Protein AF-0000000066421111 (afdb_homodimer)

Radius of gyration: 23.31 Å; Cα contacts (8 Å, |Δi|>4): 566; chains: 2; bounding box: 26×74×45 Å

Structure (mmCIF, N/CA/C/O backbone):
data_AF-0000000066421111-model_v1
#
loop_
_entity.id
_entity.type
_entity.pdbx_description
1 polymer 'Deubiquitinase DESI2'
#
loop_
_atom_site.group_PDB
_atom_site.id
_atom_site.type_symbol
_atom_site.label_atom_id
_atom_site.label_alt_id
_atom_site.label_comp_id
_atom_site.label_asym_id
_atom_site.label_entity_id
_atom_site.label_seq_id
_atom_site.pdbx_PDB_ins_code
_atom_site.Cartn_x
_atom_site.Cartn_y
_atom_site.Cartn_z
_atom_site.occupancy
_atom_site.B_iso_or_equiv
_atom_site.auth_seq_id
_atom_site.auth_comp_id
_atom_site.auth_asym_id
_atom_site.auth_atom_id
_atom_site.pdbx_PDB_model_num
ATOM 1 N N . MET A 1 1 ? 1.21 19.359 16.875 1 97.06 1 MET A N 1
ATOM 2 C CA . MET A 1 1 ? 0.989 18.469 15.742 1 97.06 1 MET A CA 1
ATOM 3 C C . MET A 1 1 ? -0.082 17.438 16.062 1 97.06 1 MET A C 1
ATOM 5 O O . MET A 1 1 ? -0.081 16.844 17.156 1 97.06 1 MET A O 1
ATOM 9 N N . ASN A 1 2 ? -1.049 17.266 15.18 1 96.69 2 ASN A N 1
ATOM 10 C CA . ASN A 1 2 ? -1.999 16.156 15.266 1 96.69 2 ASN A CA 1
ATOM 11 C C . ASN A 1 2 ? -1.657 15.047 14.281 1 96.69 2 ASN A C 1
ATOM 13 O O . ASN A 1 2 ? -1.458 15.305 13.094 1 96.69 2 ASN A O 1
ATOM 17 N N . GLU A 1 3 ? -1.557 13.797 14.836 1 94.75 3 GLU A N 1
ATOM 18 C CA . GLU A 1 3 ? -1.223 12.625 14.031 1 94.75 3 GLU A CA 1
ATOM 19 C C . GLU A 1 3 ? -2.457 11.773 13.758 1 94.75 3 GLU A C 1
ATOM 21 O O . GLU A 1 3 ? -3.271 11.547 14.656 1 94.75 3 GLU A O 1
ATOM 26 N N . TYR A 1 4 ? -2.531 11.391 12.5 1 90.25 4 TYR A N 1
ATOM 27 C CA . TYR A 1 4 ? -3.568 10.469 12.055 1 90.25 4 TYR A CA 1
ATOM 28 C C . TYR A 1 4 ? -2.957 9.25 11.367 1 90.25 4 TYR A C 1
ATOM 30 O O . TYR A 1 4 ? -1.799 9.289 10.945 1 90.25 4 TYR A O 1
ATOM 38 N N . THR A 1 5 ? -3.693 8.164 11.367 1 87.56 5 THR A N 1
ATOM 39 C CA . THR A 1 5 ? -3.385 7.023 10.508 1 87.56 5 THR A CA 1
ATOM 40 C C . THR A 1 5 ? -4.48 6.82 9.469 1 87.56 5 THR A C 1
ATOM 42 O O . THR A 1 5 ? -5.645 7.148 9.711 1 87.56 5 THR A O 1
ATOM 45 N N . SER A 1 6 ? -4.055 6.375 8.312 1 82.12 6 SER A N 1
ATOM 46 C CA . SER A 1 6 ? -5.008 6.027 7.266 1 82.12 6 SER A CA 1
ATOM 47 C C . SER A 1 6 ? -4.582 4.766 6.523 1 82.12 6 SER A C 1
ATOM 49 O O . SER A 1 6 ? -3.385 4.516 6.352 1 82.12 6 SER A O 1
ATOM 51 N N . SER A 1 7 ? -5.652 3.961 6.16 1 75.75 7 SER A N 1
ATOM 52 C CA . SER A 1 7 ? -5.402 2.807 5.301 1 75.75 7 SER A CA 1
ATOM 53 C C . SER A 1 7 ? -5.523 3.178 3.828 1 75.75 7 SER A C 1
ATOM 55 O O . SER A 1 7 ? -6.5 3.812 3.42 1 75.75 7 SER A O 1
ATOM 57 N N . ILE A 1 8 ? -4.461 2.879 3.115 1 73.38 8 ILE A N 1
ATOM 58 C CA . ILE A 1 8 ? -4.512 3.074 1.671 1 73.38 8 ILE A CA 1
ATOM 59 C C . ILE A 1 8 ? -4.539 1.721 0.966 1 73.38 8 ILE A C 1
ATOM 61 O O . ILE A 1 8 ? -3.854 0.784 1.382 1 73.38 8 ILE A O 1
ATOM 65 N N . GLY A 1 9 ? -5.527 1.524 0.062 1 70.31 9 GLY A N 1
ATOM 66 C CA . GLY A 1 9 ? -5.582 0.313 -0.742 1 70.31 9 GLY A CA 1
ATOM 67 C C . GLY A 1 9 ? -4.668 0.361 -1.952 1 70.31 9 GLY A C 1
ATOM 68 O O . GLY A 1 9 ? -4.672 1.34 -2.701 1 70.31 9 GLY A O 1
ATOM 69 N N . ILE A 1 10 ? -3.746 -0.664 -2.031 1 73.06 10 ILE A N 1
ATOM 70 C CA . ILE A 1 10 ? -2.881 -0.821 -3.195 1 73.06 10 ILE A CA 1
ATOM 71 C C . ILE A 1 10 ? -3.236 -2.111 -3.932 1 73.06 10 ILE A C 1
ATOM 73 O O . ILE A 1 10 ? -3.395 -3.164 -3.311 1 73.06 10 ILE A O 1
ATOM 77 N N . GLY A 1 11 ? -3.514 -1.88 -5.23 1 78.56 11 GLY A N 1
ATOM 78 C CA . GLY A 1 11 ? -3.723 -3.068 -6.043 1 78.56 11 GLY A CA 1
ATOM 79 C C . GLY A 1 11 ? -2.434 -3.785 -6.398 1 78.56 11 GLY A C 1
ATOM 80 O O . GLY A 1 11 ? -1.44 -3.148 -6.75 1 78.56 11 GLY A O 1
ATOM 81 N N . VAL A 1 12 ? -2.494 -5.156 -6.191 1 81.69 12 VAL A N 1
ATOM 82 C CA . VAL A 1 12 ? -1.333 -5.953 -6.566 1 81.69 12 VAL A CA 1
ATOM 83 C C . VAL A 1 12 ? -1.771 -7.125 -7.441 1 81.69 12 VAL A C 1
ATOM 85 O O . VAL A 1 12 ? -2.898 -7.609 -7.316 1 81.69 12 VAL A O 1
ATOM 88 N N . PHE A 1 13 ? -0.826 -7.531 -8.328 1 88 13 PHE A N 1
ATOM 89 C CA . PHE A 1 13 ? -1.072 -8.719 -9.141 1 88 13 PHE A CA 1
ATOM 90 C C . PHE A 1 13 ? -0.671 -9.984 -8.391 1 88 13 PHE A C 1
ATOM 92 O O . PHE A 1 13 ? 0.281 -9.969 -7.609 1 88 13 PHE A O 1
ATOM 99 N N . HIS A 1 14 ? -1.438 -11.023 -8.656 1 89.81 14 HIS A N 1
ATOM 100 C CA . HIS A 1 14 ? -1.171 -12.398 -8.242 1 89.81 14 HIS A CA 1
ATOM 101 C C . HIS A 1 14 ? -1.28 -13.359 -9.422 1 89.81 14 HIS A C 1
ATOM 103 O O . HIS A 1 14 ? -2.123 -13.172 -10.297 1 89.81 14 HIS A O 1
ATOM 109 N N . SER A 1 15 ? -0.396 -14.375 -9.406 1 95.44 15 SER A N 1
ATOM 110 C CA . SER A 1 15 ? -0.533 -15.367 -10.469 1 95.44 15 SER A CA 1
ATOM 111 C C . SER A 1 15 ? -0.432 -16.781 -9.914 1 95.44 15 SER A C 1
ATOM 113 O O . SER A 1 15 ? 0.154 -17 -8.852 1 95.44 15 SER A O 1
ATOM 115 N N . GLY A 1 16 ? -1.062 -17.734 -10.57 1 96.69 16 GLY A N 1
ATOM 116 C CA . GLY A 1 16 ? -0.91 -19.172 -10.445 1 96.69 16 GLY A CA 1
ATOM 117 C C . GLY A 1 16 ? -0.67 -19.859 -11.766 1 96.69 16 GLY A C 1
ATOM 118 O O . GLY A 1 16 ? -0.992 -19.328 -12.828 1 96.69 16 GLY A O 1
ATOM 119 N N . ILE A 1 17 ? -0.046 -21.125 -11.695 1 98.62 17 ILE A N 1
ATOM 120 C CA . ILE A 1 17 ? 0.23 -21.891 -12.906 1 98.62 17 ILE A CA 1
ATOM 121 C C . ILE A 1 17 ? -0.78 -23.031 -13.031 1 98.62 17 ILE A C 1
ATOM 123 O O . ILE A 1 17 ? -0.916 -23.844 -12.125 1 98.62 17 ILE A O 1
ATOM 127 N N . GLU A 1 18 ? -1.475 -23.078 -14.141 1 98.69 18 GLU A N 1
ATOM 128 C CA . GLU A 1 18 ? -2.436 -24.125 -14.438 1 98.69 18 GLU A CA 1
ATOM 129 C C . GLU A 1 18 ? -1.825 -25.188 -15.344 1 98.69 18 GLU A C 1
ATOM 131 O O . GLU A 1 18 ? -1.296 -24.875 -16.406 1 98.69 18 GLU A O 1
ATOM 136 N N . VAL A 1 19 ? -1.883 -26.391 -14.938 1 98.25 19 VAL A N 1
ATOM 137 C CA . VAL A 1 19 ? -1.416 -27.531 -15.711 1 98.25 19 VAL A CA 1
ATOM 138 C C . VAL A 1 19 ? -2.184 -28.781 -15.297 1 98.25 19 VAL A C 1
ATOM 140 O O . VAL A 1 19 ? -2.404 -29.016 -14.109 1 98.25 19 VAL A O 1
ATOM 143 N N . TYR A 1 20 ? -2.648 -29.562 -16.297 1 97.56 20 TYR A N 1
ATOM 144 C CA . TYR A 1 20 ? -3.377 -30.812 -16.094 1 97.56 20 TYR A CA 1
ATOM 145 C C . TYR A 1 20 ? -4.586 -30.609 -15.195 1 97.56 20 TYR A C 1
ATOM 147 O O . TYR A 1 20 ? -4.848 -31.406 -14.297 1 97.56 20 TYR A O 1
ATOM 155 N N . GLY A 1 21 ? -5.254 -29.5 -15.367 1 96.88 21 GLY A N 1
ATOM 156 C CA . GLY A 1 21 ? -6.516 -29.234 -14.695 1 96.88 21 GLY A CA 1
ATOM 157 C C . GLY A 1 21 ? -6.344 -28.812 -13.242 1 96.88 21 GLY A C 1
ATOM 158 O O . GLY A 1 21 ? -7.309 -28.812 -12.477 1 96.88 21 GLY A O 1
ATOM 159 N N . ARG A 1 22 ? -5.129 -28.547 -12.859 1 97.69 22 ARG A N 1
ATOM 160 C CA . ARG A 1 22 ? -4.793 -28.047 -11.523 1 97.69 22 ARG A CA 1
ATOM 161 C C . ARG A 1 22 ? -4.117 -26.688 -11.602 1 97.69 22 ARG A C 1
ATOM 163 O O . ARG A 1 22 ? -3.482 -26.359 -12.602 1 97.69 22 ARG A O 1
ATOM 170 N N . GLU A 1 23 ? -4.309 -25.906 -10.531 1 98.19 23 GLU A N 1
ATOM 171 C CA . GLU A 1 23 ? -3.602 -24.625 -10.445 1 98.19 23 GLU A CA 1
ATOM 172 C C . GLU A 1 23 ? -2.768 -24.547 -9.172 1 98.19 23 GLU A C 1
ATOM 174 O O . GLU A 1 23 ? -3.291 -24.719 -8.07 1 98.19 23 GLU A O 1
ATOM 179 N N . PHE A 1 24 ? -1.513 -24.266 -9.367 1 97.88 24 PHE A N 1
ATOM 180 C CA . PHE A 1 24 ? -0.568 -24.125 -8.266 1 97.88 24 PHE A CA 1
ATOM 181 C C . PHE A 1 24 ? -0.229 -22.672 -8.008 1 97.88 24 PHE A C 1
ATOM 183 O O . PHE A 1 24 ? 0.032 -21.906 -8.945 1 97.88 24 PHE A O 1
ATOM 190 N N . ALA A 1 25 ? -0.284 -22.312 -6.711 1 96.06 25 ALA A N 1
ATOM 191 C CA . ALA A 1 25 ? 0.034 -20.969 -6.266 1 96.06 25 ALA A CA 1
ATOM 192 C C . ALA A 1 25 ? 0.915 -21 -5.02 1 96.06 25 ALA A C 1
ATOM 194 O O . ALA A 1 25 ? 1.177 -22.062 -4.457 1 96.06 25 ALA A O 1
ATOM 195 N N . TYR A 1 26 ? 1.455 -19.797 -4.711 1 94.06 26 TYR A N 1
ATOM 196 C CA . TYR A 1 26 ? 2.334 -19.641 -3.559 1 94.06 26 TYR A CA 1
ATOM 197 C C . TYR A 1 26 ? 1.848 -18.516 -2.648 1 94.06 26 TYR A C 1
ATOM 199 O O . TYR A 1 26 ? 1.483 -17.438 -3.123 1 94.06 26 TYR A O 1
ATOM 207 N N . GLY A 1 27 ? 1.815 -18.844 -1.384 1 88.81 27 GLY A N 1
ATOM 208 C CA . GLY A 1 27 ? 1.389 -17.875 -0.376 1 88.81 27 GLY A CA 1
ATOM 209 C C . GLY A 1 27 ? 2.201 -17.953 0.903 1 88.81 27 GLY A C 1
ATOM 210 O O . GLY A 1 27 ? 2.904 -18.953 1.139 1 88.81 27 GLY A O 1
ATOM 211 N N . GLY A 1 28 ? 2.049 -16.875 1.601 1 85.44 28 GLY A N 1
ATOM 212 C CA . GLY A 1 28 ? 2.787 -16.797 2.85 1 85.44 28 GLY A CA 1
ATOM 213 C C . GLY A 1 28 ? 2.01 -17.312 4.039 1 85.44 28 GLY A C 1
ATOM 214 O O . GLY A 1 28 ? 0.788 -17.172 4.105 1 85.44 28 GLY A O 1
ATOM 215 N N . HIS A 1 29 ? 2.709 -18.031 4.961 1 78.69 29 HIS A N 1
ATOM 216 C CA . HIS A 1 29 ? 2.23 -18.391 6.289 1 78.69 29 HIS A CA 1
ATOM 217 C C . HIS A 1 29 ? 3.387 -18.531 7.273 1 78.69 29 HIS A C 1
ATOM 219 O O . HIS A 1 29 ? 4.555 -18.531 6.871 1 78.69 29 HIS A O 1
ATOM 225 N N . PRO A 1 30 ? 3.162 -18.547 8.57 1 80.25 30 PRO A N 1
ATOM 226 C CA . PRO A 1 30 ? 4.246 -18.391 9.539 1 80.25 30 PRO A CA 1
ATOM 227 C C . PRO A 1 30 ? 5.047 -19.672 9.758 1 80.25 30 PRO A C 1
ATOM 229 O O . PRO A 1 30 ? 6.027 -19.672 10.508 1 80.25 30 PRO A O 1
ATOM 232 N N . TYR A 1 31 ? 4.73 -20.75 9.086 1 83.06 31 TYR A N 1
ATOM 233 C CA . TYR A 1 31 ? 5.32 -22.047 9.383 1 83.06 31 TYR A CA 1
ATOM 234 C C . TYR A 1 31 ? 6.383 -22.406 8.352 1 83.06 31 TYR A C 1
ATOM 236 O O . TYR A 1 31 ? 6.348 -21.938 7.219 1 83.06 31 TYR A O 1
ATOM 244 N N . PRO A 1 32 ? 7.289 -23.375 8.742 1 91.12 32 PRO A N 1
ATOM 245 C CA . PRO A 1 32 ? 8.43 -23.719 7.891 1 91.12 32 PRO A CA 1
ATOM 246 C C . PRO A 1 32 ? 8.125 -24.844 6.902 1 91.12 32 PRO A C 1
ATOM 248 O O . PRO A 1 32 ? 9.008 -25.641 6.578 1 91.12 32 PRO A O 1
ATOM 251 N N . PHE A 1 33 ? 7.023 -25.016 6.5 1 92.44 33 PHE A N 1
ATOM 252 C CA . PHE A 1 33 ? 6.699 -25.953 5.43 1 92.44 33 PHE A CA 1
ATOM 253 C C . PHE A 1 33 ? 6.246 -25.203 4.18 1 92.44 33 PHE A C 1
ATOM 255 O O . PHE A 1 33 ? 6.156 -23.984 4.184 1 92.44 33 PHE A O 1
ATOM 262 N N . SER A 1 34 ? 6.035 -25.938 3.209 1 94.94 34 SER A N 1
ATOM 263 C CA . SER A 1 34 ? 5.785 -25.375 1.889 1 94.94 34 SER A CA 1
ATOM 264 C C . SER A 1 34 ? 4.645 -24.359 1.928 1 94.94 34 SER A C 1
ATOM 266 O O . SER A 1 34 ? 3.627 -24.594 2.584 1 94.94 34 SER A O 1
ATOM 268 N N . GLY A 1 35 ? 4.789 -23.312 1.244 1 93.62 35 GLY A N 1
ATO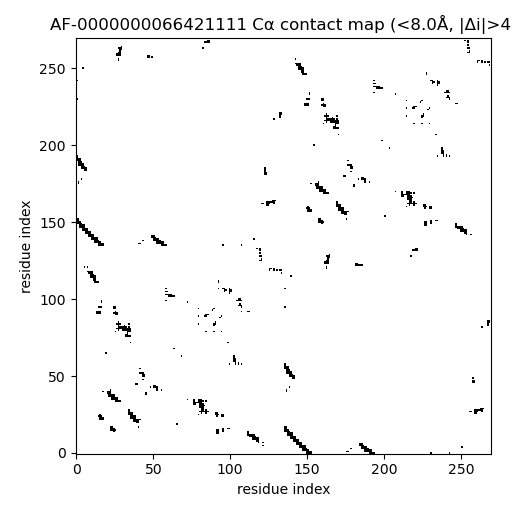M 269 C CA . GLY A 1 35 ? 3.719 -22.344 1.042 1 93.62 35 GLY A CA 1
ATOM 270 C C . GLY A 1 35 ? 2.959 -22.562 -0.253 1 93.62 35 GLY A C 1
ATOM 271 O O . GLY A 1 35 ? 2.053 -21.781 -0.583 1 93.62 35 GLY A O 1
ATOM 272 N N . ILE A 1 36 ? 3.375 -23.531 -0.989 1 95.56 36 ILE A N 1
ATOM 273 C CA . ILE A 1 36 ? 2.695 -23.828 -2.246 1 95.56 36 ILE A CA 1
ATOM 274 C C . ILE A 1 36 ? 1.366 -24.531 -1.964 1 95.56 36 ILE A C 1
ATOM 276 O O . ILE A 1 36 ? 1.291 -25.406 -1.106 1 95.56 36 ILE A O 1
ATOM 280 N N . PHE A 1 37 ? 0.354 -24.125 -2.719 1 93.69 37 PHE A N 1
ATOM 281 C CA . PHE A 1 37 ? -0.957 -24.734 -2.562 1 93.69 37 PHE A CA 1
ATOM 282 C C . PHE A 1 37 ? -1.665 -24.859 -3.906 1 93.69 37 PHE A C 1
ATOM 284 O O . PHE A 1 37 ? -1.222 -24.281 -4.898 1 93.69 37 PHE A O 1
ATOM 291 N N . GLU A 1 38 ? -2.645 -25.656 -3.857 1 95.31 38 GLU A N 1
ATOM 292 C CA . GLU A 1 38 ? -3.43 -25.922 -5.062 1 95.31 38 GLU A CA 1
ATOM 293 C C . GLU A 1 38 ? -4.848 -25.375 -4.922 1 95.31 38 GLU A C 1
ATOM 295 O O . GLU A 1 38 ? -5.453 -25.469 -3.852 1 95.31 38 GLU A O 1
ATOM 300 N N . ILE A 1 39 ? -5.312 -24.812 -6.016 1 94.44 39 ILE A N 1
ATOM 301 C CA . ILE A 1 39 ? -6.707 -24.391 -6.07 1 94.44 39 ILE A CA 1
ATOM 302 C C . ILE A 1 39 ? -7.336 -24.844 -7.387 1 94.44 39 ILE A C 1
ATOM 304 O O . ILE A 1 39 ? -6.637 -25.344 -8.273 1 94.44 39 ILE A O 1
ATOM 308 N N . SER A 1 40 ? -8.688 -24.75 -7.41 1 96.25 40 SER A N 1
ATOM 309 C CA . SER A 1 40 ? -9.344 -24.938 -8.695 1 96.25 40 SER A CA 1
ATOM 310 C C . SER A 1 40 ? -8.984 -23.812 -9.672 1 96.25 40 SER A C 1
ATOM 312 O O . SER A 1 40 ? -8.953 -22.641 -9.297 1 96.25 40 SER A O 1
ATOM 314 N N . PRO A 1 41 ? -8.695 -24.188 -10.914 1 97.56 41 PRO A N 1
ATOM 315 C CA . PRO A 1 41 ? -8.234 -23.188 -11.883 1 97.56 41 PRO A CA 1
ATOM 316 C C . PRO A 1 41 ? -9.203 -22.016 -12.008 1 97.56 41 PRO A C 1
ATOM 318 O O . PRO A 1 41 ? -10.398 -22.203 -12.242 1 97.56 41 PRO A O 1
ATOM 321 N N . GLY A 1 42 ? -8.672 -20.828 -11.828 1 96 42 GLY A N 1
ATOM 322 C CA . GLY A 1 42 ? -9.438 -19.609 -12.047 1 96 42 GLY A CA 1
ATOM 323 C C . GLY A 1 42 ? -10.359 -19.266 -10.883 1 96 42 GLY A C 1
ATOM 324 O O . GLY A 1 42 ? -11.148 -18.328 -10.969 1 96 42 GLY A O 1
ATOM 325 N N . ASN A 1 43 ? -10.281 -19.969 -9.82 1 94.06 43 ASN A N 1
ATOM 326 C CA . ASN A 1 43 ? -11.195 -19.766 -8.703 1 94.06 43 ASN A CA 1
ATOM 327 C C . ASN A 1 43 ? -10.625 -18.766 -7.695 1 94.06 43 ASN A C 1
ATOM 329 O O . ASN A 1 43 ? -10.062 -19.172 -6.676 1 94.06 43 ASN A O 1
ATOM 333 N N . ALA A 1 44 ? -10.977 -17.562 -7.855 1 90.81 44 ALA A N 1
ATOM 334 C CA . ALA A 1 44 ? -10.438 -16.469 -7.043 1 90.81 44 ALA A CA 1
ATOM 335 C C . ALA A 1 44 ? -10.93 -16.562 -5.605 1 90.81 44 ALA A C 1
ATOM 337 O O . ALA A 1 44 ? -10.25 -16.109 -4.676 1 90.81 44 ALA A O 1
ATOM 338 N N . SER A 1 45 ? -12.086 -17.078 -5.41 1 86.94 45 SER A N 1
ATOM 339 C CA . SER A 1 45 ? -12.672 -17.141 -4.074 1 86.94 45 SER A CA 1
ATOM 340 C C . SER A 1 45 ? -11.82 -17.984 -3.129 1 86.94 45 SER A C 1
ATOM 342 O O . SER A 1 45 ? -11.789 -17.734 -1.922 1 86.94 45 SER A O 1
ATOM 344 N N . GLU A 1 46 ? -11.117 -18.891 -3.643 1 88.62 46 GLU A N 1
ATOM 345 C CA . GLU A 1 46 ? -10.258 -19.766 -2.836 1 88.62 46 GLU A CA 1
ATOM 346 C C . GLU A 1 46 ? -9 -19.016 -2.385 1 88.62 46 GLU A C 1
ATOM 348 O O . GLU A 1 46 ? -8.32 -19.453 -1.457 1 88.62 46 GLU A O 1
ATOM 353 N N . LEU A 1 47 ? -8.734 -17.938 -3.031 1 87.06 47 LEU A N 1
ATOM 354 C CA . LEU A 1 47 ? -7.582 -17.125 -2.656 1 87.06 47 LEU A CA 1
ATOM 355 C C . LEU A 1 47 ? -7.945 -16.156 -1.543 1 87.06 47 LEU A C 1
ATOM 357 O O . LEU A 1 47 ? -7.113 -15.852 -0.681 1 87.06 47 LEU A O 1
ATOM 361 N N . GLY A 1 48 ? -9.164 -15.688 -1.632 1 83.06 48 GLY A N 1
ATOM 362 C CA . GLY A 1 48 ? -9.633 -14.719 -0.659 1 83.06 48 GLY A CA 1
ATOM 363 C C . GLY A 1 48 ? -10.656 -13.75 -1.227 1 83.06 48 GLY A C 1
ATOM 364 O O . GLY A 1 48 ? -10.789 -13.625 -2.445 1 83.06 48 GLY A O 1
ATOM 365 N N . GLU A 1 49 ? -11.203 -12.984 -0.37 1 80.31 49 GLU A N 1
ATOM 366 C CA . GLU A 1 49 ? -12.328 -12.125 -0.728 1 80.31 49 GLU A CA 1
ATOM 367 C C . GLU A 1 49 ? -11.875 -10.922 -1.541 1 80.31 49 GLU A C 1
ATOM 369 O O . GLU A 1 49 ? -12.656 -10.336 -2.293 1 80.31 49 GLU A O 1
ATOM 374 N N . THR A 1 50 ? -10.648 -10.586 -1.504 1 78.56 50 THR A N 1
ATOM 375 C CA . THR A 1 50 ? -10.172 -9.375 -2.162 1 78.56 50 THR A CA 1
ATOM 376 C C . THR A 1 50 ? -9.586 -9.695 -3.535 1 78.56 50 THR A C 1
ATOM 378 O O . THR A 1 50 ? -9.156 -8.797 -4.258 1 78.56 50 THR A O 1
ATOM 381 N N . PHE A 1 51 ? -9.633 -10.969 -3.818 1 85.56 51 PHE A N 1
ATOM 382 C CA . PHE A 1 51 ? -9.031 -11.359 -5.086 1 85.56 51 PHE A CA 1
ATOM 383 C C . PHE A 1 51 ? -10.07 -11.359 -6.203 1 85.56 51 PHE A C 1
ATOM 385 O O . PHE A 1 51 ? -11.211 -11.758 -5.992 1 85.56 51 PHE A O 1
ATOM 392 N N . LYS A 1 52 ? -9.633 -10.945 -7.359 1 89.38 52 LYS A N 1
ATOM 393 C CA . LYS A 1 52 ? -10.438 -10.969 -8.578 1 89.38 52 LYS A CA 1
ATOM 394 C C . LYS A 1 52 ? -9.672 -11.602 -9.734 1 89.38 52 LYS A C 1
ATOM 396 O O . LYS A 1 52 ? -8.516 -11.258 -9.984 1 89.38 52 LYS A O 1
ATOM 401 N N . PHE A 1 53 ? -10.375 -12.523 -10.375 1 94.81 53 PHE A N 1
ATOM 402 C CA . PHE A 1 53 ? -9.773 -13.125 -11.562 1 94.81 53 PHE A CA 1
ATOM 403 C C . PHE A 1 53 ? -9.664 -12.094 -12.688 1 94.81 53 PHE A C 1
ATOM 405 O O . PHE A 1 53 ? -10.617 -11.359 -12.961 1 94.81 53 PHE A O 1
ATOM 412 N N . LYS A 1 54 ? -8.508 -12.047 -13.289 1 94.19 54 LYS A N 1
ATOM 413 C CA . LYS A 1 54 ? -8.289 -11.094 -14.375 1 94.19 54 LYS A CA 1
ATOM 414 C C . LYS A 1 54 ? -8.289 -11.805 -15.734 1 94.19 54 LYS A C 1
ATOM 416 O O . LYS A 1 54 ? -9.141 -11.523 -16.578 1 94.19 54 LYS A O 1
ATOM 421 N N . GLU A 1 55 ? -7.32 -12.648 -15.867 1 95.81 55 GLU A N 1
ATOM 422 C CA . GLU A 1 55 ? -7.246 -13.344 -17.141 1 95.81 55 GLU A CA 1
ATOM 423 C C . GLU A 1 55 ? -6.395 -14.609 -17.047 1 95.81 55 GLU A C 1
ATOM 425 O O . GLU A 1 55 ? -5.652 -14.781 -16.062 1 95.81 55 GLU A O 1
ATOM 430 N N . ALA A 1 56 ? -6.637 -15.492 -18.094 1 96.94 56 ALA A N 1
ATOM 431 C CA . ALA A 1 56 ? -5.777 -16.656 -18.328 1 96.94 56 ALA A CA 1
ATOM 432 C C . ALA A 1 56 ? -4.879 -16.438 -19.531 1 96.94 56 ALA A C 1
ATOM 434 O O . ALA A 1 56 ? -5.332 -15.969 -20.578 1 96.94 56 ALA A O 1
ATOM 435 N N . VAL A 1 57 ? -3.59 -16.688 -19.312 1 96.75 57 VAL A N 1
ATOM 436 C CA . VAL A 1 57 ? -2.615 -16.547 -20.391 1 96.75 57 VAL A CA 1
ATOM 437 C C . VAL A 1 57 ? -1.953 -17.891 -20.672 1 96.75 57 VAL A C 1
ATOM 439 O O . VAL A 1 57 ? -1.454 -18.547 -19.75 1 96.75 57 VAL A O 1
ATOM 442 N N . VAL A 1 58 ? -1.994 -18.344 -21.922 1 97.06 58 VAL A N 1
ATOM 443 C CA . VAL A 1 58 ? -1.303 -19.562 -22.312 1 97.06 58 VAL A CA 1
ATOM 444 C C . VAL A 1 58 ? 0.197 -19.297 -22.422 1 97.06 58 VAL A C 1
ATOM 446 O O . VAL A 1 58 ? 0.626 -18.438 -23.172 1 97.06 58 VAL A O 1
ATOM 449 N N . LEU A 1 59 ? 1.019 -20.062 -21.656 1 97 59 LEU A N 1
ATOM 450 C CA . LEU A 1 59 ? 2.461 -19.859 -21.641 1 97 59 LEU A CA 1
ATOM 451 C C . LEU A 1 59 ? 3.164 -20.812 -22.578 1 97 59 LEU A C 1
ATOM 453 O O . LEU A 1 59 ? 4.227 -20.5 -23.125 1 97 59 LEU A O 1
ATOM 457 N N . GLY A 1 60 ? 2.676 -22.016 -22.719 1 96.56 60 GLY A N 1
ATOM 458 C CA . GLY A 1 60 ? 3.291 -23.047 -23.531 1 96.56 60 GLY A CA 1
ATOM 459 C C . GLY A 1 60 ? 2.816 -24.438 -23.188 1 96.56 60 GLY A C 1
ATOM 460 O O . GLY A 1 60 ? 1.686 -24.625 -22.734 1 96.56 60 GLY A O 1
ATOM 461 N N . SER A 1 61 ? 3.65 -25.469 -23.641 1 96.88 61 SER A N 1
ATOM 462 C CA . SER A 1 61 ? 3.355 -26.859 -23.359 1 96.88 61 SER A CA 1
ATOM 463 C C . SER A 1 61 ? 4.516 -27.531 -22.625 1 96.88 61 SER A C 1
ATOM 465 O O . SER A 1 61 ? 5.613 -26.969 -22.547 1 96.88 61 SER A O 1
ATOM 467 N N . THR A 1 62 ? 4.215 -28.562 -22 1 97.69 62 THR A N 1
ATOM 468 C CA . THR A 1 62 ? 5.262 -29.312 -21.297 1 97.69 62 THR A CA 1
ATOM 469 C C . THR A 1 62 ? 5.211 -30.797 -21.672 1 97.69 62 THR A C 1
ATOM 471 O O . THR A 1 62 ? 4.148 -31.312 -22 1 97.69 62 THR A O 1
ATOM 474 N N . ASP A 1 63 ? 6.395 -31.5 -2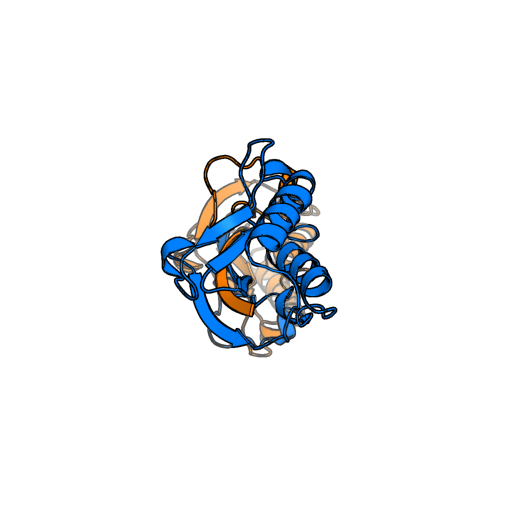1.594 1 96.75 63 ASP A N 1
ATOM 475 C CA . ASP A 1 63 ? 6.484 -32.938 -21.844 1 96.75 63 ASP A CA 1
ATOM 476 C C . ASP A 1 63 ? 6.457 -33.719 -20.531 1 96.75 63 ASP A C 1
ATOM 478 O O . ASP A 1 63 ? 6.488 -34.938 -20.547 1 96.75 63 ASP A O 1
ATOM 482 N N . PHE A 1 64 ? 6.395 -32.969 -19.453 1 97.88 64 PHE A N 1
ATOM 483 C CA . PHE A 1 64 ? 6.34 -33.656 -18.156 1 97.88 64 PHE A CA 1
ATOM 484 C C . PHE A 1 64 ? 4.984 -34.312 -17.953 1 97.88 64 PHE A C 1
ATOM 486 O O . PHE A 1 64 ? 3.949 -33.75 -18.328 1 97.88 64 PHE A O 1
ATOM 493 N N . LEU A 1 65 ? 5.031 -35.438 -17.375 1 97.69 65 LEU A N 1
ATOM 494 C CA . LEU A 1 65 ? 3.799 -36.125 -16.953 1 97.69 65 LEU A CA 1
ATOM 495 C C . LEU A 1 65 ? 3.303 -35.562 -15.625 1 97.69 65 LEU A C 1
ATOM 497 O O . LEU A 1 65 ? 4.059 -34.906 -14.898 1 97.69 65 LEU A O 1
ATOM 501 N N . GLU A 1 66 ? 2.107 -35.781 -15.336 1 97.19 66 GLU A N 1
ATOM 502 C CA . GLU A 1 66 ? 1.468 -35.25 -14.141 1 97.19 66 GLU A CA 1
ATOM 503 C C . GLU A 1 66 ? 2.248 -35.625 -12.883 1 97.19 66 GLU A C 1
ATOM 505 O O . GLU A 1 66 ? 2.471 -34.781 -12.008 1 97.19 66 GLU A O 1
ATOM 510 N N . ASP A 1 67 ? 2.662 -36.875 -12.773 1 97 67 ASP A N 1
ATOM 511 C CA . ASP A 1 67 ? 3.414 -37.344 -11.609 1 97 67 ASP A CA 1
ATOM 512 C C . ASP A 1 67 ? 4.742 -36.594 -11.484 1 97 67 ASP A C 1
ATOM 514 O O . ASP A 1 67 ? 5.211 -36.312 -10.375 1 97 67 ASP A O 1
ATOM 518 N N . ASP A 1 68 ? 5.34 -36.312 -12.578 1 97.69 68 ASP A N 1
ATOM 519 C CA . ASP A 1 68 ? 6.594 -35.562 -12.57 1 97.69 68 ASP A CA 1
ATOM 520 C C . ASP A 1 68 ? 6.383 -34.156 -12.07 1 97.69 68 ASP A C 1
ATOM 522 O O . ASP A 1 68 ? 7.227 -33.594 -11.352 1 97.69 68 ASP A O 1
ATOM 526 N N . ILE A 1 69 ? 5.289 -33.625 -12.438 1 98.06 69 ILE A N 1
ATOM 527 C CA . ILE A 1 69 ? 4.984 -32.25 -12.023 1 98.06 69 ILE A CA 1
ATOM 528 C C . ILE A 1 69 ? 4.82 -32.188 -10.5 1 98.06 69 ILE A C 1
ATOM 530 O O . ILE A 1 69 ? 5.285 -31.25 -9.859 1 98.06 69 ILE A O 1
ATOM 534 N N . GLU A 1 70 ? 4.223 -33.188 -9.953 1 97.38 70 GLU A N 1
ATOM 535 C CA . GLU A 1 70 ? 4.086 -33.281 -8.5 1 97.38 70 GLU A CA 1
ATOM 536 C C . GLU A 1 70 ? 5.449 -33.25 -7.82 1 97.38 70 GLU A C 1
ATOM 538 O O . GLU A 1 70 ? 5.641 -32.562 -6.812 1 97.38 70 GLU A O 1
ATOM 543 N N . LYS A 1 71 ? 6.312 -34 -8.375 1 98.19 71 LYS A N 1
ATOM 544 C CA . LYS A 1 71 ? 7.664 -34.031 -7.82 1 98.19 71 LYS A CA 1
ATOM 545 C C . LYS A 1 71 ? 8.367 -32.688 -7.938 1 98.19 71 LYS A C 1
ATOM 547 O O . LYS A 1 71 ? 9.078 -32.281 -7.023 1 98.19 71 LYS A O 1
ATOM 552 N N . ILE A 1 72 ? 8.156 -32.094 -9.031 1 98.44 72 ILE A N 1
ATOM 553 C CA . ILE A 1 72 ? 8.758 -30.781 -9.266 1 98.44 72 ILE A CA 1
ATOM 554 C C . ILE A 1 72 ? 8.227 -29.781 -8.25 1 98.44 72 ILE A C 1
ATOM 556 O O . ILE A 1 72 ? 9 -29.031 -7.641 1 98.44 72 ILE A O 1
ATOM 560 N N . VAL A 1 73 ? 6.953 -29.75 -8.008 1 98.56 73 VAL A N 1
ATOM 561 C CA . VAL A 1 73 ? 6.301 -28.844 -7.082 1 98.56 73 VAL A CA 1
ATOM 562 C C . VAL A 1 73 ? 6.777 -29.125 -5.656 1 98.56 73 VAL A C 1
ATOM 564 O O . VAL A 1 73 ? 7.043 -28.188 -4.891 1 98.56 73 VAL A O 1
ATOM 567 N N . GLU A 1 74 ? 6.883 -30.344 -5.32 1 97.94 74 GLU A N 1
ATOM 568 C CA . GLU A 1 74 ? 7.387 -30.734 -4.008 1 97.94 74 GLU A CA 1
ATOM 569 C C . GLU A 1 74 ? 8.812 -30.219 -3.789 1 97.94 74 GLU A C 1
ATOM 571 O O . GLU A 1 74 ? 9.133 -29.703 -2.719 1 97.94 74 GLU A O 1
ATOM 576 N N . GLU A 1 75 ? 9.578 -30.375 -4.777 1 98.31 75 GLU A N 1
ATOM 577 C CA . GLU A 1 75 ? 10.961 -29.906 -4.688 1 98.31 75 GLU A CA 1
ATOM 578 C C . GLU A 1 75 ? 11.023 -28.391 -4.535 1 98.31 75 GLU A C 1
ATOM 580 O O . GLU A 1 75 ? 11.773 -27.875 -3.705 1 98.31 75 GLU A O 1
ATOM 585 N N . LEU A 1 76 ? 10.219 -27.672 -5.316 1 98.31 76 LEU A N 1
ATOM 586 C CA . LEU A 1 76 ? 10.156 -26.219 -5.219 1 98.31 76 LEU A CA 1
ATOM 587 C C . LEU A 1 76 ? 9.68 -25.797 -3.836 1 98.31 76 LEU A C 1
ATOM 589 O O . LEU A 1 76 ? 10.07 -24.734 -3.338 1 98.31 76 LEU A O 1
ATOM 593 N N . GLY A 1 77 ? 8.859 -26.609 -3.236 1 98 77 GLY A N 1
ATOM 594 C CA . GLY A 1 77 ? 8.297 -26.312 -1.928 1 98 77 GLY A CA 1
ATOM 595 C C . GLY A 1 77 ? 9.344 -26.25 -0.832 1 98 77 GLY A C 1
ATOM 596 O O . GLY A 1 77 ? 9.109 -25.641 0.219 1 98 77 GLY A O 1
ATOM 597 N N . LYS A 1 78 ? 10.414 -26.844 -1.061 1 97.75 78 LYS A N 1
ATOM 598 C CA . LYS A 1 78 ? 11.516 -26.75 -0.109 1 97.75 78 LYS A CA 1
ATOM 599 C C . LYS A 1 78 ? 12.117 -25.344 -0.111 1 97.75 78 LYS A C 1
ATOM 601 O O . LYS A 1 78 ? 12.633 -24.875 0.908 1 97.75 78 LYS A O 1
ATOM 606 N N . GLU A 1 79 ? 12.039 -24.672 -1.23 1 96.81 79 GLU A N 1
ATOM 607 C CA . GLU A 1 79 ? 12.547 -23.312 -1.386 1 96.81 79 GLU A CA 1
ATOM 608 C C . GLU A 1 79 ? 11.453 -22.281 -1.117 1 96.81 79 GLU A C 1
ATOM 610 O O . GLU A 1 79 ? 11.719 -21.203 -0.56 1 96.81 79 GLU A O 1
ATOM 615 N N . TYR A 1 80 ? 10.305 -22.641 -1.443 1 95.56 80 TYR A N 1
ATOM 616 C CA . TYR A 1 80 ? 9.172 -21.734 -1.296 1 95.56 80 TYR A CA 1
ATOM 617 C C . TYR A 1 80 ? 8.344 -22.094 -0.069 1 95.56 80 TYR A C 1
ATOM 619 O O . TYR A 1 80 ? 7.164 -22.453 -0.188 1 95.56 80 TYR A O 1
ATOM 627 N N . LYS A 1 81 ? 9 -21.969 1.044 1 93.56 81 LYS A N 1
ATOM 628 C CA . LYS A 1 81 ? 8.344 -22.156 2.334 1 93.56 81 LYS A CA 1
ATOM 629 C C . LYS A 1 81 ? 7.395 -21 2.646 1 93.56 81 LYS A C 1
ATOM 631 O O . LYS A 1 81 ? 7.605 -19.875 2.191 1 93.56 81 LYS A O 1
ATOM 636 N N . GLY A 1 82 ? 6.367 -21.391 3.463 1 88.88 82 GLY A N 1
ATOM 637 C CA . GLY A 1 82 ? 5.418 -20.344 3.824 1 88.88 82 GLY A CA 1
ATOM 638 C C . GLY A 1 82 ? 6.055 -19.172 4.547 1 88.88 82 GLY A C 1
ATOM 639 O O . GLY A 1 82 ? 5.734 -18.016 4.27 1 88.88 82 GLY A O 1
ATOM 640 N N . ASN A 1 83 ? 6.945 -19.438 5.387 1 84.38 83 ASN A N 1
ATOM 641 C CA . ASN A 1 83 ? 7.551 -18.391 6.207 1 84.38 83 ASN A CA 1
ATOM 642 C C . ASN A 1 83 ? 8.703 -17.703 5.48 1 84.38 83 ASN A C 1
ATOM 644 O O . ASN A 1 83 ? 9.336 -16.812 6.031 1 84.38 83 ASN A O 1
ATOM 648 N N . ALA A 1 84 ? 8.945 -18.078 4.25 1 87.06 84 ALA A N 1
ATOM 649 C CA . ALA A 1 84 ? 9.984 -17.438 3.445 1 87.06 84 ALA A CA 1
ATOM 650 C C . ALA A 1 84 ? 9.383 -16.422 2.469 1 87.06 84 ALA A C 1
ATOM 652 O O . ALA A 1 84 ? 10.117 -15.703 1.79 1 87.06 84 ALA A O 1
ATOM 653 N N . TYR A 1 85 ? 8.039 -16.375 2.496 1 86.31 85 TYR A N 1
ATOM 654 C CA . TYR A 1 85 ? 7.352 -15.469 1.584 1 86.31 85 TYR A CA 1
ATOM 655 C C . TYR A 1 85 ? 7.805 -14.031 1.802 1 86.31 85 TYR A C 1
ATOM 657 O O . TYR A 1 85 ? 7.902 -13.57 2.941 1 86.31 85 TYR A O 1
ATOM 665 N N . HIS A 1 86 ? 8.086 -13.32 0.697 1 80.31 86 HIS A N 1
ATOM 666 C CA . HIS A 1 86 ? 8.406 -11.898 0.711 1 80.31 86 HIS A CA 1
ATOM 667 C C . HIS A 1 86 ? 7.75 -11.172 -0.458 1 80.31 86 HIS A C 1
ATOM 669 O O . HIS A 1 86 ? 7.926 -11.562 -1.614 1 80.31 86 HIS A O 1
ATOM 675 N N . LEU A 1 87 ? 6.996 -10.078 -0.146 1 77.56 87 LEU A N 1
ATOM 676 C CA . LEU A 1 87 ? 6.18 -9.375 -1.133 1 77.56 87 LEU A CA 1
ATOM 677 C C . LEU A 1 87 ? 7.027 -8.93 -2.32 1 77.56 87 LEU A C 1
ATOM 679 O O . LEU A 1 87 ? 6.586 -9.016 -3.469 1 77.56 87 LEU A O 1
ATOM 683 N N . MET A 1 88 ? 8.32 -8.602 -2.039 1 74.19 88 MET A N 1
ATOM 684 C CA . MET A 1 88 ? 9.117 -7.945 -3.072 1 74.19 88 MET A CA 1
ATOM 685 C C . MET A 1 88 ? 10.008 -8.945 -3.797 1 74.19 88 MET A C 1
ATOM 687 O O . MET A 1 88 ? 10.352 -8.742 -4.961 1 74.19 88 MET A O 1
ATOM 691 N N . HIS A 1 89 ? 10.414 -9.945 -3.092 1 82.25 89 HIS A N 1
ATOM 692 C CA . HIS A 1 89 ? 11.484 -10.68 -3.762 1 82.25 89 HIS A CA 1
ATOM 693 C C . HIS A 1 89 ? 11.219 -12.18 -3.736 1 82.25 89 HIS A C 1
ATOM 695 O O . HIS A 1 89 ? 11.945 -12.953 -4.367 1 82.25 89 HIS A O 1
ATOM 701 N N . LYS A 1 90 ? 10.297 -12.703 -3.096 1 90.19 90 LYS A N 1
ATOM 702 C CA . LYS A 1 90 ? 9.922 -14.109 -3.062 1 90.19 90 LYS A CA 1
ATOM 703 C C . LYS A 1 90 ? 8.414 -14.273 -2.867 1 90.19 90 LYS A C 1
ATOM 705 O O . LYS A 1 90 ? 7.969 -14.781 -1.837 1 90.19 90 LYS A O 1
ATOM 710 N N . ASN A 1 91 ? 7.656 -13.82 -3.826 1 88.38 91 ASN A N 1
ATOM 711 C CA . ASN A 1 91 ? 6.199 -13.789 -3.752 1 88.38 91 ASN A CA 1
ATOM 712 C C . ASN A 1 91 ? 5.57 -14.781 -4.727 1 88.38 91 ASN A C 1
ATOM 714 O O . ASN A 1 91 ? 6.266 -15.625 -5.301 1 88.38 91 ASN A O 1
ATOM 718 N N . CYS A 1 92 ? 4.301 -14.727 -4.809 1 91.81 92 CYS A N 1
ATOM 719 C CA . CYS A 1 92 ? 3.521 -15.641 -5.633 1 91.81 92 CYS A CA 1
ATOM 720 C C . CYS A 1 92 ? 3.959 -15.57 -7.09 1 91.81 92 CYS A C 1
ATOM 722 O O . CYS A 1 92 ? 3.973 -16.578 -7.789 1 91.81 92 CYS A O 1
ATOM 724 N N . ASN A 1 93 ? 4.332 -14.438 -7.574 1 93.69 93 ASN A N 1
ATOM 725 C CA . ASN A 1 93 ? 4.707 -14.281 -8.977 1 93.69 93 ASN A CA 1
ATOM 726 C C . ASN A 1 93 ? 6.102 -14.836 -9.25 1 93.69 93 ASN A C 1
ATOM 728 O O . ASN A 1 93 ? 6.367 -15.344 -10.336 1 93.69 93 ASN A O 1
ATOM 732 N N . HIS A 1 94 ? 6.98 -14.711 -8.281 1 94 94 HIS A N 1
ATOM 733 C CA . HIS A 1 94 ? 8.289 -15.359 -8.391 1 94 94 HIS A CA 1
ATOM 734 C C . HIS A 1 94 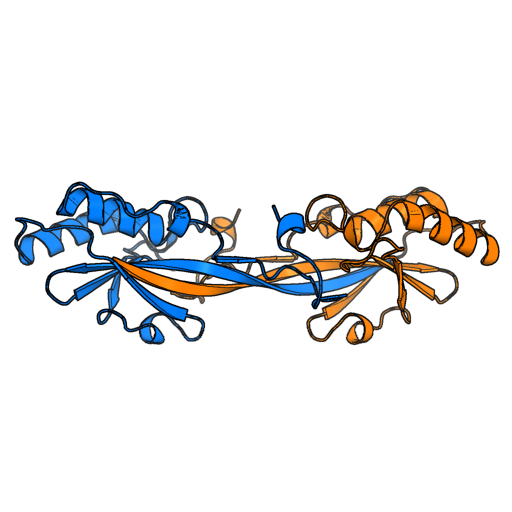? 8.141 -16.875 -8.508 1 94 94 HIS A C 1
ATOM 736 O O . HIS A 1 94 ? 8.805 -17.5 -9.344 1 94 94 HIS A O 1
ATOM 742 N N . PHE A 1 95 ? 7.297 -17.422 -7.676 1 96.31 95 PHE A N 1
ATOM 743 C CA . PHE A 1 95 ? 7.008 -18.844 -7.766 1 96.31 95 PHE A CA 1
ATOM 744 C C . PHE A 1 95 ? 6.484 -19.219 -9.148 1 96.31 95 PHE A C 1
ATOM 746 O O . PHE A 1 95 ? 6.965 -20.156 -9.773 1 96.31 95 PHE A O 1
ATOM 753 N N . SER A 1 96 ? 5.477 -18.5 -9.602 1 97.69 96 SER A N 1
ATOM 754 C CA . SER A 1 96 ? 4.891 -18.781 -10.906 1 97.69 96 SER A CA 1
ATOM 755 C C . SER A 1 96 ? 5.945 -18.734 -12.008 1 97.69 96 SER A C 1
ATOM 757 O O . SER A 1 96 ? 5.941 -19.578 -12.906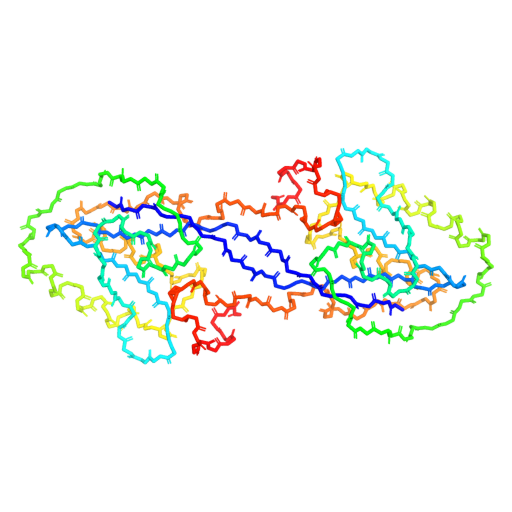 1 97.69 96 SER A O 1
ATOM 759 N N . SER A 1 97 ? 6.797 -17.766 -11.93 1 97.94 97 SER A N 1
ATOM 760 C CA . SER A 1 97 ? 7.867 -17.656 -12.914 1 97.94 97 SER A CA 1
ATOM 761 C C . SER A 1 97 ? 8.781 -18.891 -12.867 1 97.94 97 SER A C 1
ATOM 763 O O . SER A 1 97 ? 9.125 -19.453 -13.906 1 97.94 97 SER A O 1
ATOM 765 N N . ALA A 1 98 ? 9.18 -19.312 -11.703 1 98 98 ALA A N 1
ATOM 766 C CA . ALA A 1 98 ? 10.062 -20.469 -11.539 1 98 98 ALA A CA 1
ATOM 767 C C . ALA A 1 98 ? 9.422 -21.734 -12.086 1 98 98 ALA A C 1
ATOM 769 O O . ALA A 1 98 ? 10.055 -22.484 -12.828 1 98 98 ALA A O 1
ATOM 770 N N . LEU A 1 99 ? 8.234 -21.953 -11.758 1 98.5 99 LEU A N 1
ATOM 771 C CA . LEU A 1 99 ? 7.535 -23.156 -12.203 1 98.5 99 LEU A CA 1
ATOM 772 C C . LEU A 1 99 ? 7.352 -23.156 -13.711 1 98.5 99 LEU A C 1
ATOM 774 O O . LEU A 1 99 ? 7.582 -24.156 -14.375 1 98.5 99 LEU A O 1
ATOM 778 N N . SER A 1 100 ? 6.949 -22.062 -14.234 1 98.44 100 SER A N 1
ATOM 779 C CA . SER A 1 100 ? 6.762 -21.938 -15.68 1 98.44 100 SER A CA 1
ATOM 780 C C . SER A 1 100 ? 8.062 -22.203 -16.422 1 98.44 100 SER A C 1
ATOM 782 O O . SER A 1 100 ? 8.062 -22.891 -17.453 1 98.44 100 SER A O 1
ATOM 784 N N . GLU A 1 101 ? 9.102 -21.641 -15.953 1 98.12 101 GLU A N 1
ATOM 785 C CA . GLU A 1 101 ? 10.406 -21.844 -16.594 1 98.12 101 GLU A CA 1
ATOM 786 C C . GLU A 1 101 ? 10.781 -23.328 -16.609 1 98.12 101 GLU A C 1
ATOM 788 O O . GLU A 1 101 ? 11.297 -23.828 -17.609 1 98.12 101 GLU A O 1
ATOM 793 N N . ILE A 1 102 ? 10.57 -24.016 -15.555 1 98.19 102 ILE A N 1
ATOM 794 C CA . ILE A 1 102 ? 10.867 -25.438 -15.461 1 98.19 102 ILE A CA 1
ATOM 795 C C . ILE A 1 102 ? 9.992 -26.219 -16.438 1 98.19 102 ILE A C 1
ATOM 797 O O . ILE A 1 102 ? 10.484 -27.078 -17.172 1 98.19 102 ILE A O 1
ATOM 801 N N . LEU A 1 103 ? 8.734 -25.922 -16.5 1 98 103 LEU A N 1
ATOM 802 C CA . LEU A 1 103 ? 7.773 -26.75 -17.234 1 98 103 LEU A CA 1
ATOM 803 C C . LEU A 1 103 ? 7.871 -26.484 -18.719 1 98 103 LEU A C 1
ATOM 805 O O . LEU A 1 103 ? 7.742 -27.422 -19.531 1 98 103 LEU A O 1
ATOM 809 N N . CYS A 1 104 ? 8.078 -25.25 -19.141 1 96.31 104 CYS A N 1
ATOM 810 C CA . CYS A 1 104 ? 7.984 -25 -20.578 1 96.31 104 CYS A CA 1
ATOM 811 C C . CYS A 1 104 ? 9.086 -24.062 -21.047 1 96.31 104 CYS A C 1
ATOM 813 O O . CYS A 1 104 ? 9.109 -23.656 -22.219 1 96.31 104 CYS A O 1
ATOM 815 N N . GLY A 1 105 ? 9.938 -23.578 -20.188 1 96.25 105 GLY A N 1
ATOM 816 C CA . GLY A 1 105 ? 11.117 -22.828 -20.594 1 96.25 105 GLY A CA 1
ATOM 817 C C . GLY A 1 105 ? 10.844 -21.344 -20.75 1 96.25 105 GLY A C 1
ATOM 818 O O . GLY A 1 105 ? 11.625 -20.625 -21.391 1 96.25 105 GLY A O 1
ATOM 819 N N . LYS A 1 106 ? 9.695 -20.875 -20.219 1 95.31 106 LYS A N 1
ATOM 820 C CA . LYS A 1 106 ? 9.312 -19.469 -20.344 1 95.31 106 LYS A CA 1
ATOM 821 C C . LYS A 1 106 ? 8.992 -18.859 -18.984 1 95.31 106 LYS A C 1
ATOM 823 O O . LYS A 1 106 ? 8.328 -19.5 -18.156 1 95.31 106 LYS A O 1
ATOM 828 N N . GLU A 1 107 ? 9.453 -17.688 -18.75 1 94.31 107 GLU A N 1
ATOM 829 C CA . GLU A 1 107 ? 9.039 -16.938 -17.562 1 94.31 107 GLU A CA 1
ATOM 830 C C . GLU A 1 107 ? 7.691 -16.25 -17.797 1 94.31 107 GLU A C 1
ATOM 832 O O . GLU A 1 107 ? 7.266 -16.062 -18.938 1 94.31 107 GLU A O 1
ATOM 837 N N . ILE A 1 108 ? 7.035 -15.891 -16.719 1 95.56 108 ILE A N 1
ATOM 838 C CA . ILE A 1 108 ? 5.797 -15.125 -16.844 1 95.56 108 ILE A CA 1
ATOM 839 C C . ILE A 1 108 ? 6.121 -13.672 -17.172 1 95.56 108 ILE A C 1
ATOM 841 O O . ILE A 1 108 ? 7.254 -13.219 -16.984 1 95.56 108 ILE A O 1
ATOM 845 N N . PRO A 1 109 ? 5.109 -12.945 -17.672 1 93.19 109 PRO A N 1
ATOM 846 C CA . PRO A 1 109 ? 5.371 -11.539 -17.969 1 93.19 109 PRO A CA 1
ATOM 847 C C . PRO A 1 109 ? 5.781 -10.734 -16.734 1 93.19 109 PRO A C 1
ATOM 849 O O . PRO A 1 109 ? 5.215 -10.922 -15.656 1 93.19 109 PRO A O 1
ATOM 852 N N . ARG A 1 110 ? 6.691 -9.789 -16.812 1 88.31 110 ARG A N 1
ATOM 853 C CA . ARG A 1 110 ? 7.285 -9.031 -15.711 1 88.31 110 ARG A CA 1
ATOM 854 C C . ARG A 1 110 ? 6.266 -8.094 -15.07 1 88.31 110 ARG A C 1
ATOM 856 O O . ARG A 1 110 ? 6.387 -7.75 -13.898 1 88.31 110 ARG A O 1
ATOM 863 N N . TRP A 1 111 ? 5.312 -7.57 -15.914 1 84.12 111 TRP A N 1
ATOM 864 C CA . TRP A 1 111 ? 4.348 -6.605 -15.398 1 84.12 111 TRP A CA 1
ATOM 865 C C . TRP A 1 111 ? 3.52 -7.211 -14.266 1 84.12 111 TRP A C 1
ATOM 867 O O . TRP A 1 111 ? 2.885 -6.488 -13.5 1 84.12 111 TRP A O 1
ATOM 877 N N . ILE A 1 112 ? 3.604 -8.445 -14.148 1 87.94 112 ILE A N 1
ATOM 878 C CA . ILE A 1 112 ? 2.82 -9.133 -13.125 1 87.94 112 ILE A CA 1
ATOM 879 C C . ILE A 1 112 ? 3.443 -8.883 -11.75 1 87.94 112 ILE A C 1
ATOM 881 O O . ILE A 1 112 ? 2.785 -9.062 -10.719 1 87.94 112 ILE A O 1
ATOM 885 N N . ASN A 1 113 ? 4.629 -8.453 -11.641 1 80.69 113 ASN A N 1
ATOM 886 C CA . ASN A 1 113 ? 5.309 -8.172 -10.383 1 80.69 113 ASN A CA 1
ATOM 887 C C . ASN A 1 113 ? 5.211 -6.695 -10.008 1 80.69 113 ASN A C 1
ATOM 889 O O . ASN A 1 113 ? 5.926 -6.23 -9.117 1 80.69 113 ASN A O 1
ATOM 893 N N . ARG A 1 114 ? 4.363 -6.059 -10.688 1 76.56 114 ARG A N 1
ATOM 894 C CA . ARG A 1 114 ? 4.172 -4.637 -10.422 1 76.56 114 ARG A CA 1
ATOM 895 C C . ARG A 1 114 ? 2.863 -4.387 -9.68 1 76.56 114 ARG A C 1
ATOM 897 O O . ARG A 1 114 ? 2.031 -5.289 -9.562 1 76.56 114 ARG A O 1
ATOM 904 N N . LEU A 1 115 ? 2.785 -3.166 -9.125 1 74.69 115 LEU A N 1
ATOM 905 C CA . LEU A 1 115 ? 1.515 -2.76 -8.531 1 74.69 115 LEU A CA 1
ATOM 906 C C . LEU A 1 115 ? 0.43 -2.648 -9.602 1 74.69 115 LEU A C 1
ATOM 908 O O . LEU A 1 115 ? 0.692 -2.182 -10.711 1 74.69 115 LEU A O 1
ATOM 912 N N . ALA A 1 116 ? -0.657 -3.268 -9.383 1 75.06 116 ALA A N 1
ATOM 913 C CA . ALA A 1 116 ? -1.789 -3.199 -10.305 1 75.06 116 ALA A CA 1
ATOM 914 C C . ALA A 1 116 ? -2.398 -1.801 -10.32 1 75.06 116 ALA A C 1
ATOM 916 O O . ALA A 1 116 ? -2.752 -1.284 -11.383 1 75.06 116 ALA A O 1
ATOM 917 N N . TYR A 1 117 ? -2.672 -1.311 -9.336 1 60.06 117 TYR A N 1
ATOM 918 C CA . TYR A 1 117 ? -3.146 0.059 -9.18 1 60.06 117 TYR A CA 1
ATOM 919 C C . TYR A 1 117 ? -2.812 0.594 -7.789 1 60.06 117 TYR A C 1
ATOM 921 O O . TYR A 1 117 ? -2.609 -0.181 -6.852 1 60.06 117 TYR A O 1
ATOM 929 N N . PHE A 1 118 ? -2.195 1.555 -7.762 1 54.19 118 PHE A N 1
ATOM 930 C CA . PHE A 1 118 ? -1.934 2.229 -6.492 1 54.19 118 PHE A CA 1
ATOM 931 C C . PHE A 1 118 ? -3.072 3.178 -6.141 1 54.19 118 PHE A C 1
ATOM 933 O O . PHE A 1 118 ? -3.543 3.934 -6.992 1 54.19 118 PHE A O 1
ATOM 940 N N . SER A 1 119 ? -3.916 2.646 -5.203 1 46.16 119 SER A N 1
ATOM 941 C CA 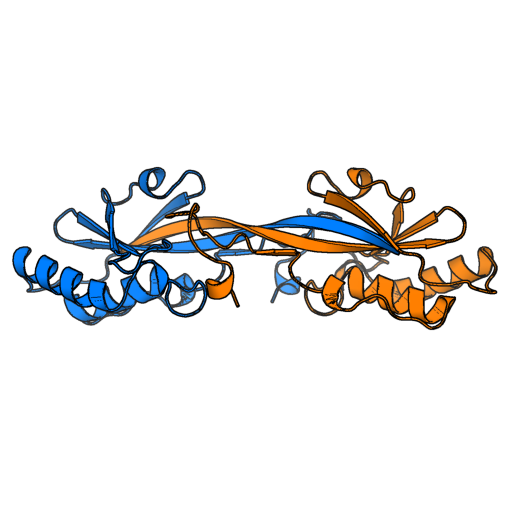. SER A 1 119 ? -4.867 3.656 -4.746 1 46.16 119 SER A CA 1
ATOM 942 C C . SER A 1 119 ? -4.18 4.996 -4.52 1 46.16 119 SER A C 1
ATOM 944 O O . SER A 1 119 ? -3.201 5.082 -3.773 1 46.16 119 SER A O 1
ATOM 946 N N . SER A 1 120 ? -3.949 5.609 -5.68 1 41.5 120 SER A N 1
ATOM 947 C CA . SER A 1 120 ? -3.387 6.953 -5.578 1 41.5 120 SER A CA 1
ATOM 948 C C . SER A 1 120 ? -3.668 7.566 -4.211 1 41.5 120 SER A C 1
ATOM 950 O O . SER A 1 120 ? -2.746 8.008 -3.521 1 41.5 120 SER A O 1
ATOM 952 N N . CYS A 1 121 ? -4.898 8.406 -4.316 1 40.84 121 CYS A N 1
ATOM 953 C CA . CYS A 1 121 ? -5.16 9.633 -3.576 1 40.84 121 CYS A CA 1
ATOM 954 C C . CYS A 1 121 ? -5.359 9.344 -2.094 1 40.84 121 CYS A C 1
ATOM 956 O O . CYS A 1 121 ? -6.133 8.461 -1.728 1 40.84 121 CYS A O 1
ATOM 958 N N . ILE A 1 122 ? -4.395 8.984 -1.299 1 44.88 122 ILE A N 1
ATOM 959 C CA . ILE A 1 122 ? -4.699 9.234 0.107 1 44.88 122 ILE A CA 1
ATOM 960 C C . ILE A 1 122 ? -5.965 10.086 0.218 1 44.88 122 ILE A C 1
ATOM 962 O O . ILE A 1 122 ? -6.176 11.008 -0.576 1 44.88 122 ILE A O 1
ATOM 966 N N . PRO A 1 123 ? -6.914 9.805 1.166 1 42.69 123 PRO A N 1
ATOM 967 C CA . PRO A 1 123 ? -8.125 10.625 1.237 1 42.69 123 PRO A CA 1
ATOM 968 C C . PRO A 1 123 ? -7.895 12.062 0.778 1 42.69 123 PRO A C 1
ATOM 970 O O . PRO A 1 123 ? -8.852 12.82 0.613 1 42.69 123 PRO A O 1
ATOM 973 N N . PHE A 1 124 ? -7.074 12.961 1.263 1 39.44 124 PHE A N 1
ATOM 974 C CA . PHE A 1 124 ? -7.926 14.078 0.868 1 39.44 124 PHE A CA 1
ATOM 975 C C . PHE A 1 124 ? -8.594 13.797 -0.473 1 39.44 124 PHE A C 1
ATOM 977 O O . PHE A 1 124 ? -9.82 13.859 -0.585 1 39.44 124 PHE A O 1
ATOM 984 N N . LEU A 1 125 ? -8.086 14.617 -1.652 1 38.12 125 LEU A N 1
ATOM 985 C CA . LEU A 1 125 ? -8.844 14.875 -2.873 1 38.12 125 LEU A CA 1
ATOM 986 C C . LEU A 1 125 ? -8.789 13.68 -3.812 1 38.12 125 LEU A C 1
ATOM 988 O O . LEU A 1 125 ? -7.746 13.398 -4.414 1 38.12 125 LEU A O 1
ATOM 992 N N . GLN A 1 126 ? -8.992 12.562 -3.512 1 37.09 126 GLN A N 1
ATOM 993 C CA . GLN A 1 126 ? -9.32 11.344 -4.238 1 37.09 126 GLN A CA 1
ATOM 994 C C . GLN A 1 126 ? -9.508 11.625 -5.727 1 37.09 126 GLN A C 1
ATOM 996 O O . GLN A 1 126 ? -9.273 10.75 -6.562 1 37.09 126 GLN A O 1
ATOM 1001 N N . SER A 1 127 ? -10.602 12.359 -6.012 1 35.88 127 SER A N 1
ATOM 1002 C CA . SER A 1 127 ? -11.047 12.227 -7.395 1 35.88 127 SER A CA 1
ATOM 1003 C C . SER A 1 127 ? -9.883 12.367 -8.367 1 35.88 127 SER A C 1
ATOM 1005 O O . SER A 1 127 ? -9.938 11.844 -9.484 1 35.88 127 SER A O 1
ATOM 1007 N N . CYS A 1 128 ? -9.32 13.547 -8.438 1 30.75 128 CYS A N 1
ATOM 1008 C CA . CYS A 1 128 ? -8.766 14.023 -9.695 1 30.75 128 CYS A CA 1
ATOM 1009 C C . CYS A 1 128 ? -7.336 13.539 -9.891 1 30.75 128 CYS A C 1
ATOM 1011 O O . CYS A 1 128 ? -6.625 14.016 -10.773 1 30.75 128 CYS A O 1
ATOM 1013 N N . LEU A 1 129 ? -6.645 13 -8.953 1 35.31 129 LEU A N 1
ATOM 1014 C CA . LEU A 1 129 ? -5.223 13.164 -9.242 1 35.31 129 LEU A CA 1
ATOM 1015 C C . LEU A 1 129 ? -4.727 12.07 -10.18 1 35.31 129 LEU A C 1
ATOM 1017 O O . LEU A 1 129 ? -5.051 10.891 -9.992 1 35.31 129 LEU A O 1
ATOM 1021 N N . PRO A 1 130 ? -4.086 12.469 -11.109 1 34.91 130 PRO A N 1
ATOM 1022 C CA . PRO A 1 130 ? -3.492 11.633 -12.164 1 34.91 130 PRO A CA 1
ATOM 1023 C C . PRO A 1 130 ? -2.371 10.742 -11.641 1 34.91 130 PRO A C 1
ATOM 1025 O O . PRO A 1 130 ? -1.689 11.094 -10.672 1 34.91 130 PRO A O 1
ATOM 1028 N N . LYS A 1 131 ? -2.244 9.477 -12.117 1 41.53 131 LYS A N 1
ATOM 1029 C CA . LYS A 1 131 ? -1.331 8.352 -11.984 1 41.53 131 LYS A CA 1
ATOM 1030 C C . LYS A 1 131 ? 0.105 8.82 -11.781 1 41.53 131 LYS A C 1
ATOM 1032 O O . LYS A 1 131 ? 0.871 8.195 -11.039 1 41.53 131 LYS A O 1
ATOM 1037 N N . GLU A 1 132 ? 0.487 9.883 -12.297 1 41.94 132 GLU A N 1
ATOM 1038 C CA . GLU A 1 132 ? 1.864 10.359 -12.375 1 41.94 132 GLU A CA 1
ATOM 1039 C C . GLU A 1 132 ? 2.412 10.711 -10.992 1 41.94 132 GLU A C 1
ATOM 1041 O O . GLU A 1 132 ? 3.625 10.828 -10.812 1 41.94 132 GLU A O 1
ATOM 1046 N N . TRP A 1 133 ? 1.632 10.898 -10.141 1 38 133 TRP A N 1
ATOM 1047 C CA . TRP A 1 133 ? 2.131 11.391 -8.859 1 38 133 TRP A CA 1
ATOM 1048 C C . TRP A 1 133 ? 2.643 10.242 -8 1 38 133 TRP A C 1
ATOM 1050 O O . TRP A 1 133 ? 3.164 10.469 -6.902 1 38 133 TRP A O 1
ATOM 1060 N N . LEU A 1 134 ? 2.453 9.031 -8.469 1 41.19 134 LEU A N 1
ATOM 1061 C CA . LEU A 1 134 ? 2.826 7.867 -7.68 1 41.19 134 LEU A CA 1
ATOM 1062 C C . LEU A 1 134 ? 4.074 7.199 -8.25 1 41.19 134 LEU A C 1
ATOM 1064 O O . LEU A 1 134 ? 4.535 6.188 -7.723 1 41.19 134 LEU A O 1
ATOM 1068 N N . THR A 1 135 ? 4.426 7.645 -9.516 1 35.28 135 THR A N 1
ATOM 1069 C CA . THR A 1 135 ? 5.578 7.035 -10.164 1 35.28 135 THR A CA 1
ATOM 1070 C C . THR A 1 135 ? 6.805 7.938 -10.055 1 35.28 135 THR A C 1
ATOM 1072 O O . THR A 1 135 ? 6.68 9.164 -10.031 1 35.28 135 THR A O 1
ATOM 1075 N N . MET B 1 1 ? -1.055 -19.766 -17.25 1 97.19 1 MET B N 1
ATOM 1076 C CA . MET B 1 1 ? -0.993 -18.906 -16.062 1 97.19 1 MET B CA 1
ATOM 1077 C C . MET B 1 1 ? -2.33 -18.203 -15.836 1 97.19 1 MET B C 1
ATOM 1079 O O . MET B 1 1 ? -2.949 -17.719 -16.781 1 97.19 1 MET B O 1
ATOM 1083 N N . ASN B 1 2 ? -2.826 -18.25 -14.617 1 96.81 2 ASN B N 1
ATOM 1084 C CA . ASN B 1 2 ? -3.977 -17.438 -14.219 1 96.81 2 ASN B CA 1
ATOM 1085 C C . ASN B 1 2 ? -3.555 -16.219 -13.406 1 96.81 2 ASN B C 1
ATOM 1087 O O . ASN B 1 2 ? -2.795 -16.344 -12.445 1 96.81 2 ASN B O 1
ATOM 1091 N N . GLU B 1 3 ? -4.047 -15.023 -13.875 1 94.62 3 GLU B N 1
ATOM 1092 C CA . GLU B 1 3 ? -3.729 -13.758 -13.227 1 94.62 3 GLU B CA 1
ATOM 1093 C C . GLU B 1 3 ? -4.906 -13.25 -12.398 1 94.62 3 GLU B C 1
ATOM 1095 O O . GLU B 1 3 ? -6.055 -13.312 -12.844 1 94.62 3 GLU B O 1
ATOM 1100 N N . TYR B 1 4 ? -4.539 -12.828 -11.203 1 90.25 4 TYR B N 1
ATOM 1101 C CA . TYR B 1 4 ? -5.488 -12.195 -10.297 1 90.25 4 TYR B CA 1
ATOM 1102 C C . TYR B 1 4 ? -4.992 -10.82 -9.867 1 90.25 4 TYR B C 1
ATOM 1104 O O . TYR B 1 4 ? -3.801 -10.516 -9.984 1 90.25 4 TYR B O 1
ATOM 1112 N N . THR B 1 5 ? -5.918 -9.961 -9.484 1 87.5 5 THR B N 1
ATOM 1113 C CA . THR B 1 5 ? -5.59 -8.734 -8.766 1 87.5 5 THR B CA 1
ATOM 1114 C C . THR B 1 5 ? -6.145 -8.766 -7.348 1 87.5 5 THR B C 1
ATOM 1116 O O . THR B 1 5 ? -7.164 -9.406 -7.09 1 87.5 5 THR B O 1
ATOM 1119 N N . SER B 1 6 ? -5.398 -8.148 -6.461 1 82.06 6 SER B N 1
ATOM 1120 C CA . SER B 1 6 ? -5.867 -8.016 -5.086 1 82.06 6 SER B CA 1
ATOM 1121 C C . SER B 1 6 ? -5.492 -6.656 -4.504 1 82.06 6 SER B C 1
ATOM 1123 O O . SER B 1 6 ? -4.461 -6.082 -4.867 1 82.06 6 SER B O 1
ATOM 1125 N N . SER B 1 7 ? -6.438 -6.148 -3.633 1 75.75 7 SER B N 1
ATOM 1126 C CA . SER B 1 7 ? -6.141 -4.93 -2.889 1 75.75 7 SER B CA 1
ATOM 1127 C C . SER B 1 7 ? -5.516 -5.246 -1.534 1 75.75 7 SER B C 1
ATOM 1129 O O . SER B 1 7 ? -6.023 -6.09 -0.794 1 75.75 7 SER B O 1
ATOM 1131 N N . ILE B 1 8 ? -4.383 -4.637 -1.321 1 73.38 8 ILE B N 1
ATOM 1132 C CA . ILE B 1 8 ? -3.756 -4.758 -0.009 1 73.38 8 ILE B CA 1
ATOM 1133 C C . ILE B 1 8 ? -3.844 -3.42 0.727 1 73.38 8 ILE B C 1
ATOM 1135 O O . ILE B 1 8 ? -3.686 -2.359 0.12 1 73.38 8 ILE B O 1
ATOM 1139 N N . GLY B 1 9 ? -4.359 -3.453 1.986 1 70.5 9 GLY B N 1
ATOM 1140 C CA . GLY B 1 9 ? -4.395 -2.254 2.807 1 70.5 9 GLY B CA 1
ATOM 1141 C C . GLY B 1 9 ? -3.084 -1.976 3.518 1 70.5 9 GLY B C 1
ATOM 1142 O O . GLY B 1 9 ? -2.512 -2.867 4.148 1 70.5 9 GLY B O 1
ATOM 1143 N N . ILE B 1 10 ? -2.518 -0.747 3.258 1 73.25 10 ILE B N 1
ATOM 1144 C CA . ILE B 1 10 ? -1.322 -0.287 3.953 1 73.25 10 ILE B CA 1
ATOM 1145 C C . ILE B 1 10 ? -1.664 0.917 4.828 1 73.25 10 ILE B C 1
ATOM 1147 O O . ILE B 1 10 ? -2.363 1.833 4.387 1 73.25 10 ILE B O 1
ATOM 1151 N N . GLY B 1 11 ? -1.268 0.74 6.094 1 78.88 11 GLY B N 1
ATOM 1152 C CA . GLY B 1 11 ? -1.427 1.892 6.969 1 78.88 11 GLY B CA 1
ATOM 1153 C C . GLY B 1 11 ? -0.354 2.945 6.766 1 78.88 11 GLY B C 1
ATOM 1154 O O . GLY B 1 11 ? 0.827 2.619 6.633 1 78.88 11 GLY B O 1
ATOM 1155 N N . VAL B 1 12 ? -0.854 4.238 6.676 1 81.88 12 VAL B N 1
ATOM 1156 C CA . VAL B 1 12 ? 0.096 5.34 6.555 1 81.88 12 VAL B CA 1
ATOM 1157 C C . VAL B 1 12 ? -0.223 6.41 7.594 1 81.88 12 VAL B C 1
ATOM 1159 O O . VAL B 1 12 ? -1.379 6.574 7.992 1 81.88 12 VAL B O 1
ATOM 1162 N N . PHE B 1 13 ? 0.851 7.121 8.016 1 88.25 13 PHE B N 1
ATOM 1163 C CA . PHE B 1 13 ? 0.668 8.242 8.922 1 88.25 13 PHE B CA 1
ATOM 1164 C C . PHE B 1 13 ? 0.355 9.523 8.148 1 88.25 13 PHE B C 1
ATOM 1166 O O . PHE B 1 13 ? 0.836 9.711 7.035 1 88.25 13 PHE B O 1
ATOM 1173 N N . HIS B 1 14 ? -0.461 10.336 8.773 1 89.81 14 HIS B N 1
ATOM 1174 C CA . HIS B 1 14 ? -0.774 11.703 8.367 1 89.81 14 HIS B CA 1
ATOM 1175 C C . HIS B 1 14 ? -0.623 12.672 9.539 1 89.81 14 HIS B C 1
ATOM 1177 O O . HIS B 1 14 ? -0.929 12.32 10.68 1 89.81 14 HIS B O 1
ATOM 1183 N N . SER B 1 15 ? -0.134 13.875 9.219 1 95.5 15 SER B N 1
ATOM 1184 C CA . SER B 1 15 ? -0.065 14.859 10.289 1 95.5 15 SER B CA 1
ATOM 1185 C C . SER B 1 15 ? -0.588 16.219 9.836 1 95.5 15 SER B C 1
ATOM 1187 O O . SER B 1 15 ? -0.589 16.516 8.641 1 95.5 15 SER B O 1
ATOM 1189 N N . GLY B 1 16 ? -1.096 17 10.75 1 96.69 16 GLY B N 1
ATOM 1190 C CA . GLY B 1 16 ? -1.402 18.422 10.656 1 96.69 16 GLY B CA 1
ATOM 1191 C C . GLY B 1 16 ? -0.818 19.234 11.797 1 96.69 16 GLY B C 1
ATOM 1192 O O . GLY B 1 16 ? -0.504 18.688 12.859 1 96.69 16 GLY B O 1
ATOM 1193 N N . ILE B 1 17 ? -0.653 20.594 11.539 1 98.62 17 ILE B N 1
ATOM 1194 C CA . ILE B 1 17 ? -0.108 21.484 12.562 1 98.62 17 ILE B CA 1
ATOM 1195 C C . ILE B 1 17 ? -1.231 22.312 13.172 1 98.62 17 ILE B C 1
ATOM 1197 O O . ILE B 1 17 ? -1.955 23.016 12.461 1 98.62 17 ILE B O 1
ATOM 1201 N N . GLU B 1 18 ? -1.371 22.234 14.469 1 98.69 18 GLU B N 1
ATOM 1202 C CA . GLU B 1 18 ? -2.359 23.016 15.211 1 98.69 18 GLU B CA 1
ATOM 1203 C C . GLU B 1 18 ? -1.729 24.25 15.836 1 98.69 18 GLU B C 1
ATOM 1205 O O . GLU B 1 18 ? -0.729 24.156 16.547 1 98.69 18 GLU B O 1
ATOM 1210 N N . VAL B 1 19 ? -2.273 25.359 15.562 1 98.25 19 VAL B N 1
ATOM 1211 C CA . VAL B 1 19 ? -1.849 26.641 16.141 1 98.25 19 VAL B CA 1
ATOM 1212 C C . VAL B 1 19 ? -3.027 27.609 16.156 1 98.25 19 VAL B C 1
ATOM 1214 O O . VAL B 1 19 ? -3.789 27.703 15.195 1 98.25 19 VAL B O 1
ATOM 1217 N N . TYR B 1 20 ? -3.215 28.297 17.297 1 97.56 20 TYR B N 1
ATOM 1218 C CA . TYR B 1 20 ? -4.262 29.297 17.516 1 97.56 20 TYR B CA 1
ATOM 1219 C C . TYR B 1 20 ? -5.637 28.703 17.203 1 97.56 20 TYR B C 1
ATOM 1221 O O . TYR B 1 20 ? -6.461 29.359 16.562 1 97.56 20 TYR B O 1
ATOM 1229 N N . GLY B 1 21 ? -5.836 27.469 17.578 1 96.88 21 GLY B N 1
ATOM 1230 C CA . GLY B 1 21 ? -7.145 26.844 17.484 1 96.88 21 GLY B CA 1
ATOM 1231 C C . GLY B 1 21 ? -7.5 26.406 16.078 1 96.88 21 GLY B C 1
ATOM 1232 O O . GLY B 1 21 ? -8.664 26.094 15.805 1 96.88 21 GLY B O 1
ATOM 1233 N N . ARG B 1 22 ? -6.543 26.438 15.211 1 97.75 22 ARG B N 1
ATOM 1234 C CA . ARG B 1 22 ? -6.691 25.969 13.836 1 97.75 22 ARG B CA 1
ATOM 1235 C C . ARG B 1 22 ? -5.715 24.844 13.531 1 97.75 22 ARG B C 1
ATOM 1237 O O . ARG B 1 22 ? -4.656 24.75 14.156 1 97.75 22 ARG B O 1
ATOM 1244 N N . GLU B 1 23 ? -6.121 23.984 12.586 1 98.12 23 GLU B N 1
ATOM 1245 C CA . GLU B 1 23 ? -5.203 22.938 12.133 1 98.12 23 GLU B CA 1
ATOM 1246 C C . GLU B 1 23 ? -5.004 23 10.625 1 98.12 23 GLU B C 1
ATOM 1248 O O . GLU B 1 23 ? -5.969 22.953 9.859 1 98.12 23 GLU B O 1
ATOM 1253 N N . PHE B 1 24 ? -3.754 23.078 10.258 1 97.88 24 PHE B N 1
ATOM 1254 C CA . PHE B 1 24 ? -3.373 23.141 8.852 1 97.88 24 PHE B CA 1
ATOM 1255 C C . PHE B 1 24 ? -2.797 21.812 8.383 1 97.88 24 PHE B C 1
ATOM 1257 O O . PHE B 1 24 ? -1.97 21.219 9.078 1 97.88 24 PHE B O 1
ATOM 1264 N N . ALA B 1 25 ? -3.305 21.375 7.219 1 96.12 25 ALA B N 1
ATOM 1265 C CA . ALA B 1 25 ? -2.857 20.141 6.602 1 96.12 25 ALA B CA 1
ATOM 1266 C C . ALA B 1 25 ? -2.637 20.328 5.102 1 96.12 25 ALA B C 1
ATOM 1268 O O . ALA B 1 25 ? -2.939 21.375 4.547 1 96.12 25 ALA B O 1
ATOM 1269 N N . TYR B 1 26 ? -1.975 19.297 4.516 1 94.06 26 TYR B N 1
ATOM 1270 C CA . TYR B 1 26 ? -1.665 19.312 3.09 1 94.06 26 TYR B CA 1
ATOM 1271 C C . TYR B 1 26 ? -2.172 18.047 2.408 1 94.06 26 TYR B C 1
ATOM 1273 O O . TYR B 1 26 ? -1.995 16.953 2.928 1 94.06 26 TYR B O 1
ATOM 1281 N N . GLY B 1 27 ? -2.828 18.266 1.298 1 88.88 27 GLY B N 1
ATOM 1282 C CA . GLY B 1 27 ? -3.367 17.172 0.511 1 88.88 27 GLY B CA 1
ATOM 1283 C C . GLY B 1 27 ? -3.23 17.391 -0.985 1 88.88 27 GLY B C 1
ATOM 1284 O O . GLY B 1 27 ? -2.99 18.516 -1.438 1 88.88 27 GLY B O 1
ATOM 1285 N N . GLY B 1 28 ? -3.367 16.266 -1.622 1 85.31 28 GLY B N 1
ATOM 1286 C CA . GLY B 1 28 ? -3.238 16.312 -3.07 1 85.31 28 GLY B CA 1
ATOM 1287 C C . GLY B 1 28 ? -4.559 16.531 -3.779 1 85.31 28 GLY B C 1
ATOM 1288 O O . GLY B 1 28 ? -5.605 16.062 -3.324 1 85.31 28 GLY B O 1
ATOM 1289 N N . HIS B 1 29 ? -4.551 17.344 -4.859 1 78.88 29 HIS B N 1
ATOM 1290 C CA . HIS B 1 29 ? -5.629 17.484 -5.828 1 78.88 29 HIS B CA 1
ATOM 1291 C C . HIS B 1 29 ? -5.086 17.875 -7.199 1 78.88 29 HIS B C 1
ATOM 1293 O O . HIS B 1 29 ? -3.908 18.219 -7.336 1 78.88 29 HIS B O 1
ATOM 1299 N N . PRO B 1 30 ? -5.832 17.75 -8.273 1 80.38 30 PRO B N 1
ATOM 1300 C CA . PRO B 1 30 ? -5.266 17.828 -9.625 1 80.38 30 PRO B CA 1
ATOM 1301 C C . PRO B 1 30 ? -5.016 19.266 -10.078 1 80.38 30 PRO B C 1
ATOM 1303 O O . PRO B 1 30 ? -4.484 19.484 -11.172 1 80.38 30 PRO B O 1
ATOM 1306 N N . TYR B 1 31 ? -5.305 20.25 -9.273 1 83.06 31 TYR B N 1
ATOM 1307 C CA . TYR B 1 31 ? -5.27 21.641 -9.703 1 83.06 31 TYR B CA 1
ATOM 1308 C C . TYR B 1 31 ? -4.008 22.328 -9.211 1 83.06 31 TYR B C 1
ATOM 1310 O O . TYR B 1 31 ? -3.426 21.938 -8.195 1 83.06 31 TYR B O 1
ATOM 1318 N N . PRO B 1 32 ? -3.646 23.469 -9.867 1 91 32 PRO B N 1
ATOM 1319 C CA . PRO B 1 32 ? -2.381 24.156 -9.57 1 91 32 PRO B CA 1
ATOM 1320 C C . PRO B 1 32 ? -2.516 25.203 -8.469 1 91 32 PRO B C 1
ATOM 1322 O O . PRO B 1 32 ? -1.767 26.188 -8.453 1 91 32 PRO B O 1
ATOM 1325 N N . PHE B 1 33 ? -3.361 25.141 -7.656 1 92.5 33 PHE B N 1
ATOM 1326 C CA . PHE B 1 33 ? -3.434 26.016 -6.492 1 92.5 33 PHE B CA 1
ATOM 1327 C C . PHE B 1 33 ? -3.088 25.25 -5.219 1 92.5 33 PHE B C 1
ATOM 1329 O O . PHE B 1 33 ? -2.842 24.047 -5.262 1 92.5 33 PHE B O 1
ATOM 1336 N N . SER B 1 34 ? -3.041 25.953 -4.195 1 95 34 SER B N 1
ATOM 1337 C CA . SER B 1 34 ? -2.541 25.422 -2.932 1 95 34 SER B CA 1
ATOM 1338 C C . SER B 1 34 ? -3.273 24.141 -2.545 1 95 34 SER B C 1
ATOM 1340 O O . SER B 1 34 ? -4.496 24.047 -2.693 1 95 34 SER B O 1
ATOM 1342 N N . GLY B 1 35 ? -2.574 23.203 -2.062 1 93.69 35 GLY B N 1
ATOM 1343 C CA . GLY B 1 35 ? -3.156 22 -1.485 1 93.69 35 GLY B CA 1
ATOM 1344 C C . GLY B 1 35 ? -3.32 22.078 0.021 1 93.69 35 GLY B C 1
ATOM 1345 O O . GLY B 1 35 ? -3.76 21.125 0.655 1 93.69 35 GLY B O 1
ATOM 1346 N N . ILE B 1 36 ? -2.914 23.188 0.566 1 95.69 36 ILE B N 1
ATOM 1347 C CA . ILE B 1 36 ? -3.045 23.359 2.008 1 95.69 36 ILE B CA 1
ATOM 1348 C C . ILE B 1 36 ? -4.5 23.656 2.361 1 95.69 36 ILE B C 1
ATOM 1350 O O . ILE B 1 36 ? -5.168 24.422 1.674 1 95.69 36 ILE B O 1
ATOM 1354 N N . PHE B 1 37 ? -4.941 23.031 3.441 1 93.75 37 PHE B N 1
ATOM 1355 C CA . PHE B 1 37 ? -6.309 23.266 3.896 1 93.75 37 PHE B CA 1
ATOM 1356 C C . PHE B 1 37 ? -6.379 23.281 5.418 1 93.75 37 PHE B C 1
ATOM 1358 O O . PHE B 1 37 ? -5.414 22.906 6.09 1 93.75 37 PHE B O 1
ATOM 1365 N N . GLU B 1 38 ? -7.457 23.781 5.848 1 95.44 38 GLU B N 1
ATOM 1366 C CA . GLU B 1 38 ? -7.691 23.891 7.281 1 95.44 38 GLU B CA 1
ATOM 1367 C C . GLU B 1 38 ? -8.828 22.969 7.73 1 95.44 38 GLU B C 1
ATOM 1369 O O . GLU B 1 38 ? -9.836 22.844 7.027 1 95.44 38 GLU B O 1
ATOM 1374 N N . ILE B 1 39 ? -8.609 22.375 8.883 1 94.62 39 ILE B N 1
ATOM 1375 C CA . ILE B 1 39 ? -9.672 21.594 9.5 1 94.62 39 ILE B CA 1
ATOM 1376 C C . ILE B 1 39 ? -9.789 21.953 10.977 1 94.62 39 ILE B C 1
ATOM 1378 O O . ILE B 1 39 ? -8.938 22.672 11.516 1 94.62 39 ILE B O 1
ATOM 1382 N N . SER B 1 40 ? -10.914 21.5 11.57 1 96.31 40 SER B N 1
ATOM 1383 C CA . SER B 1 40 ? -10.984 21.594 13.023 1 96.31 40 SER B CA 1
ATOM 1384 C C . SER B 1 40 ? -9.961 20.672 13.688 1 96.31 40 SER B C 1
ATOM 1386 O O . SER B 1 40 ? -9.773 19.531 13.266 1 96.31 40 SER B O 1
ATOM 1388 N N . PRO B 1 41 ? -9.289 21.188 14.711 1 97.56 41 PRO B N 1
ATOM 1389 C CA . PRO B 1 41 ? -8.211 20.406 15.328 1 97.56 41 PRO B CA 1
ATOM 1390 C C . PRO B 1 41 ? -8.664 19.031 15.781 1 97.56 41 PRO B C 1
ATOM 1392 O O . PRO B 1 41 ? -9.648 18.906 16.516 1 97.56 41 PRO B O 1
ATOM 1395 N N . GLY B 1 42 ? -7.969 18.016 15.32 1 96.06 42 GLY B N 1
ATOM 1396 C CA . GLY B 1 42 ? -8.203 16.641 15.758 1 96.06 42 GLY B CA 1
ATOM 1397 C C . GLY B 1 42 ? -9.406 16 15.094 1 96.06 42 GLY B C 1
ATOM 1398 O O . GLY B 1 42 ? -9.805 14.898 15.461 1 96.06 42 GLY B O 1
ATOM 1399 N N . ASN B 1 43 ? -9.992 16.656 14.148 1 94.25 43 ASN B N 1
ATOM 1400 C CA . ASN B 1 43 ? -11.195 16.125 13.516 1 94.25 43 ASN B CA 1
ATOM 1401 C C . ASN B 1 43 ? -10.867 15.266 12.305 1 94.25 43 ASN B C 1
ATOM 1403 O O . ASN B 1 43 ? -10.914 15.742 11.164 1 94.25 43 ASN B O 1
ATOM 1407 N N . ALA B 1 44 ? -10.773 14.016 12.523 1 91.31 44 ALA B N 1
ATOM 1408 C CA . ALA B 1 44 ? -10.359 13.062 11.492 1 91.31 44 ALA B CA 1
ATOM 1409 C C . ALA B 1 44 ? -11.43 12.93 10.414 1 91.31 44 ALA B C 1
ATOM 1411 O O . ALA B 1 44 ? -11.117 12.633 9.258 1 91.31 44 ALA B O 1
ATOM 1412 N N . SER B 1 45 ? -12.664 13.117 10.758 1 87.19 45 SER B N 1
ATOM 1413 C CA . SER B 1 45 ? -13.75 12.922 9.805 1 87.19 45 SER B CA 1
ATOM 1414 C C . SER B 1 45 ? -13.648 13.906 8.648 1 87.19 45 SER B C 1
ATOM 1416 O O . SER B 1 45 ? -14.07 13.602 7.527 1 87.19 45 SER B O 1
ATOM 1418 N N . GLU B 1 46 ? -13.07 15 8.867 1 88.81 46 GLU B N 1
ATOM 1419 C CA . GLU B 1 46 ? -12.898 16.016 7.828 1 88.81 46 GLU B CA 1
ATOM 1420 C C . GLU B 1 46 ? -11.812 15.617 6.84 1 88.81 46 GLU B C 1
ATOM 1422 O O . GLU B 1 46 ? -11.734 16.172 5.738 1 88.81 46 GLU B O 1
ATOM 1427 N N . LEU B 1 47 ? -11.016 14.672 7.234 1 87.12 47 LEU B N 1
ATOM 1428 C CA . LEU B 1 47 ? -9.961 14.18 6.355 1 87.12 47 LEU B CA 1
ATOM 1429 C C . LEU B 1 47 ? -10.492 13.078 5.441 1 87.12 47 LEU B C 1
ATOM 1431 O O . LEU B 1 47 ? -10.062 12.961 4.289 1 87.12 47 LEU B O 1
ATOM 1435 N N . GLY B 1 48 ? -11.375 12.32 6.012 1 83.31 48 GLY B N 1
ATOM 1436 C CA . GLY B 1 48 ? -11.938 11.203 5.273 1 83.31 48 GLY B CA 1
ATOM 1437 C C . GLY B 1 48 ? -12.32 10.031 6.164 1 83.31 48 GLY B C 1
ATOM 1438 O O . GLY B 1 48 ? -11.891 9.961 7.316 1 83.31 48 GLY B O 1
ATOM 1439 N N . GLU B 1 49 ? -12.953 9.094 5.57 1 80.81 49 GLU B N 1
ATOM 1440 C CA . GLU B 1 49 ? -13.547 7.988 6.32 1 80.81 49 GLU B CA 1
ATOM 1441 C C . GLU B 1 49 ? -12.477 7 6.789 1 80.81 49 GLU B C 1
ATOM 1443 O O . GLU B 1 49 ? -12.68 6.277 7.766 1 80.81 49 GLU B O 1
ATOM 1448 N N . THR B 1 50 ? -11.352 7.016 6.207 1 79.12 50 THR B N 1
ATOM 1449 C CA . THR B 1 50 ? -10.344 6.016 6.527 1 79.12 50 THR B CA 1
ATOM 1450 C C . THR B 1 50 ? -9.336 6.562 7.535 1 79.12 50 THR B C 1
ATOM 1452 O O . THR B 1 50 ? -8.414 5.859 7.945 1 79.12 50 THR B O 1
ATOM 1455 N N . PHE B 1 51 ? -9.586 7.785 7.895 1 85.94 51 PHE B N 1
ATOM 1456 C CA . PHE B 1 51 ? -8.633 8.398 8.812 1 85.94 51 PHE B CA 1
ATOM 1457 C C . PHE B 1 51 ? -9.062 8.195 10.258 1 85.94 51 PHE B C 1
ATOM 1459 O O . PHE B 1 51 ? -10.25 8.266 10.578 1 85.94 51 PHE B O 1
ATOM 1466 N N . LYS B 1 52 ? -8.078 7.988 11.102 1 89.56 52 LYS B N 1
ATOM 1467 C CA . LYS B 1 52 ? -8.266 7.875 12.547 1 89.56 52 LYS B CA 1
ATOM 1468 C C . LYS B 1 52 ? -7.273 8.75 13.297 1 89.56 52 LYS B C 1
ATOM 1470 O O . LYS B 1 52 ? -6.074 8.734 13.016 1 89.56 52 LYS B O 1
ATOM 1475 N N . PHE B 1 53 ? -7.859 9.5 14.219 1 94.81 53 PHE B N 1
ATOM 1476 C CA . PHE B 1 53 ? -6.992 10.297 15.078 1 94.81 53 PHE B CA 1
ATOM 1477 C C . PHE B 1 53 ? -6.137 9.398 15.969 1 94.81 53 PHE B C 1
ATOM 1479 O O . PHE B 1 53 ? -6.645 8.453 16.578 1 94.81 53 PHE B O 1
ATOM 1486 N N . LYS B 1 54 ? -4.863 9.703 16.016 1 94.31 54 LYS B N 1
ATOM 1487 C CA . LYS B 1 54 ? -3.949 8.906 16.828 1 94.31 54 LYS B CA 1
ATOM 1488 C C . LYS B 1 54 ? -3.549 9.664 18.094 1 94.31 54 LYS B C 1
ATOM 1490 O O . LYS B 1 54 ? -3.816 9.203 19.219 1 94.31 54 LYS B O 1
ATOM 1495 N N . GLU B 1 55 ? -2.9 10.758 17.875 1 95.88 55 GLU B N 1
ATOM 1496 C CA . GLU B 1 55 ? -2.467 11.523 19.047 1 95.88 55 GLU B CA 1
ATOM 1497 C C . GLU B 1 55 ? -2.125 12.961 18.656 1 95.88 55 GLU B C 1
ATOM 1499 O O . GLU B 1 55 ? -1.958 13.273 17.484 1 95.88 55 GLU B O 1
ATOM 1504 N N . ALA B 1 56 ? -2.111 13.797 19.781 1 96.94 56 ALA B N 1
ATOM 1505 C CA . ALA B 1 56 ? -1.59 15.156 19.688 1 96.94 56 ALA B CA 1
ATOM 1506 C C . ALA B 1 56 ? -0.243 15.281 20.391 1 96.94 56 ALA B C 1
ATOM 1508 O O . ALA B 1 56 ? -0.07 14.773 21.5 1 96.94 56 ALA B O 1
ATOM 1509 N N . VAL B 1 57 ? 0.714 15.844 19.656 1 96.69 57 VAL B N 1
ATOM 1510 C CA . VAL B 1 57 ? 2.049 16.047 20.219 1 96.69 57 VAL B CA 1
ATOM 1511 C C . VAL B 1 57 ? 2.377 17.531 20.266 1 96.69 57 VAL B C 1
ATOM 1513 O O . VAL B 1 57 ? 2.242 18.234 19.25 1 96.69 57 VAL B O 1
ATOM 1516 N N . VAL B 1 58 ? 2.77 18.031 21.438 1 96.94 58 VAL B N 1
ATOM 1517 C CA . VAL B 1 58 ? 3.199 19.406 21.562 1 96.94 58 VAL B CA 1
ATOM 1518 C C . VAL B 1 58 ? 4.609 19.562 21 1 96.94 58 VAL B C 1
ATOM 1520 O O . VAL B 1 58 ? 5.543 18.891 21.438 1 96.94 58 VAL B O 1
ATOM 1523 N N . LEU B 1 59 ? 4.785 20.469 20 1 97 59 LEU B N 1
ATOM 1524 C CA . LEU B 1 59 ? 6.074 20.656 19.344 1 97 59 LEU B CA 1
ATOM 1525 C C . LEU B 1 59 ? 6.832 21.828 19.953 1 97 59 LEU B C 1
ATOM 1527 O O . LEU B 1 59 ? 8.062 21.844 19.969 1 97 59 LEU B O 1
ATOM 1531 N N . GLY B 1 60 ? 6.152 22.844 20.375 1 96.5 60 GLY B N 1
ATOM 1532 C CA . GLY B 1 60 ? 6.754 24.062 20.906 1 96.5 60 GLY B CA 1
ATOM 1533 C C . GLY B 1 60 ? 5.82 25.25 20.875 1 96.5 60 GLY B C 1
ATOM 1534 O O . GLY B 1 60 ? 4.602 25.094 20.969 1 96.5 60 GLY B O 1
ATOM 1535 N N . SER B 1 61 ? 6.461 26.484 21 1 96.88 61 SER B N 1
ATOM 1536 C CA . SER B 1 61 ? 5.711 27.734 20.953 1 96.88 61 SER B CA 1
ATOM 1537 C C . SER B 1 61 ? 6.223 28.641 19.844 1 96.88 61 SER B C 1
ATOM 1539 O O . SER B 1 61 ? 7.285 28.391 19.266 1 96.88 61 SER B O 1
ATOM 1541 N N . THR B 1 62 ? 5.418 29.516 19.469 1 97.69 62 THR B N 1
ATOM 1542 C CA . THR B 1 62 ? 5.828 30.453 18.438 1 97.69 62 THR B CA 1
ATOM 1543 C C . THR B 1 62 ? 5.539 31.891 18.875 1 97.69 62 THR B C 1
ATOM 1545 O O . THR B 1 62 ? 4.621 32.125 19.672 1 97.69 62 THR B O 1
ATOM 1548 N N . ASP B 1 63 ? 6.332 32.875 18.359 1 96.75 63 ASP B N 1
ATOM 1549 C CA . ASP B 1 63 ? 6.133 34.312 18.641 1 96.75 63 ASP B CA 1
ATOM 1550 C C . ASP B 1 63 ? 5.344 34.969 17.516 1 96.75 63 ASP B C 1
ATOM 1552 O O . ASP B 1 63 ? 5.047 36.188 17.578 1 96.75 63 ASP B O 1
ATOM 1556 N N . PHE B 1 64 ? 5.023 34.156 16.516 1 97.88 64 PHE B N 1
ATOM 1557 C CA . PHE B 1 64 ? 4.246 34.719 15.414 1 97.88 64 PHE B CA 1
ATOM 1558 C C . PHE B 1 64 ? 2.809 35 15.844 1 97.88 64 PHE B C 1
ATOM 1560 O O . PHE B 1 64 ? 2.219 34.188 16.578 1 97.88 64 PHE B O 1
ATOM 1567 N N . LEU B 1 65 ? 2.297 36.062 15.367 1 97.69 65 LEU B N 1
ATOM 1568 C CA . LEU B 1 65 ? 0.878 36.344 15.555 1 97.69 65 LEU B CA 1
ATOM 1569 C C . LEU B 1 65 ? 0.035 35.594 14.523 1 97.69 65 LEU B C 1
ATOM 1571 O O . LEU B 1 65 ? 0.556 35.125 13.508 1 97.69 65 LEU B O 1
ATOM 1575 N N . GLU B 1 66 ? -1.183 35.469 14.781 1 97.25 66 GLU B N 1
ATOM 1576 C CA . GLU B 1 66 ? -2.1 34.719 13.938 1 97.25 66 GLU B CA 1
ATOM 1577 C C . GLU B 1 66 ? -2.055 35.188 12.492 1 97.25 66 GLU B C 1
ATOM 1579 O O . GLU B 1 66 ? -2.01 34.406 11.562 1 97.25 66 GLU B O 1
ATOM 1584 N N . ASP B 1 67 ? -2.078 36.531 12.305 1 97 67 ASP B N 1
ATOM 1585 C CA . ASP B 1 67 ? -2.041 37.094 10.961 1 97 67 ASP B CA 1
ATOM 1586 C C . ASP B 1 67 ? -0.745 36.719 10.242 1 97 67 ASP B C 1
ATOM 1588 O O . ASP B 1 67 ? -0.738 36.531 9.031 1 97 67 ASP B O 1
ATOM 1592 N N . ASP B 1 68 ? 0.316 36.688 10.969 1 97.69 68 ASP B N 1
ATOM 1593 C CA . ASP B 1 68 ? 1.599 36.312 10.391 1 97.69 68 ASP B CA 1
ATOM 1594 C C . ASP B 1 68 ? 1.582 34.844 9.945 1 97.69 68 ASP B C 1
ATOM 1596 O O . ASP B 1 68 ? 2.148 34.5 8.898 1 97.69 68 ASP B O 1
ATOM 1600 N N . ILE B 1 69 ? 0.925 34.062 10.695 1 98.06 69 ILE B N 1
ATOM 1601 C CA . ILE B 1 69 ? 0.846 32.656 10.367 1 98.06 69 ILE B CA 1
ATOM 1602 C C . ILE B 1 69 ? 0.076 32.469 9.062 1 98.06 69 ILE B C 1
ATOM 1604 O O . ILE B 1 69 ? 0.456 31.625 8.227 1 98.06 69 ILE B O 1
ATOM 1608 N N . GLU B 1 70 ? -0.944 33.219 8.883 1 97.38 70 GLU B N 1
ATOM 1609 C CA . GLU B 1 70 ? -1.699 33.156 7.637 1 97.38 70 GLU B CA 1
ATOM 1610 C C . GLU B 1 70 ? -0.806 33.469 6.438 1 97.38 70 GLU B C 1
ATOM 1612 O O . GLU B 1 70 ? -0.89 32.812 5.406 1 97.38 70 GLU B O 1
ATOM 1617 N N . LYS B 1 71 ? -0.013 34.438 6.621 1 98.19 71 LYS B N 1
ATOM 1618 C CA . LYS B 1 71 ? 0.903 34.844 5.551 1 98.19 71 LYS B CA 1
ATOM 1619 C C . LYS B 1 71 ? 1.922 33.719 5.277 1 98.19 71 LYS B C 1
ATOM 1621 O O . LYS B 1 71 ? 2.258 33.469 4.121 1 98.19 71 LYS B O 1
ATOM 1626 N N . ILE B 1 72 ? 2.369 33.156 6.316 1 98.44 72 ILE B N 1
ATOM 1627 C CA . ILE B 1 72 ? 3.342 32.094 6.191 1 98.44 72 ILE B CA 1
ATOM 1628 C C . ILE B 1 72 ? 2.717 30.906 5.438 1 98.44 72 ILE B C 1
ATOM 1630 O O . ILE B 1 72 ? 3.322 30.375 4.512 1 98.44 72 ILE B O 1
ATOM 1634 N N . VAL B 1 73 ? 1.519 30.531 5.766 1 98.56 73 VAL B N 1
ATOM 1635 C CA . VAL B 1 73 ? 0.804 29.422 5.152 1 98.56 73 VAL B CA 1
ATOM 1636 C C . VAL B 1 73 ? 0.531 29.734 3.682 1 98.56 73 VAL B C 1
ATOM 1638 O O . VAL B 1 73 ? 0.682 28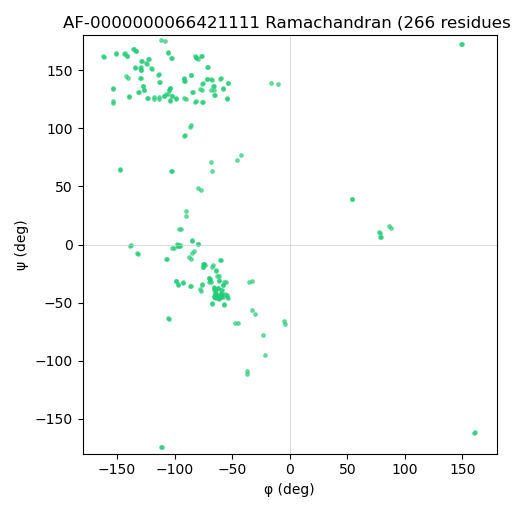.859 2.818 1 98.56 73 VAL B O 1
ATOM 1641 N N . GLU B 1 74 ? 0.147 30.922 3.41 1 97.94 74 GLU B N 1
ATOM 1642 C CA . GLU B 1 74 ? -0.083 31.344 2.033 1 97.94 74 GLU B CA 1
ATOM 1643 C C . GLU B 1 74 ? 1.189 31.234 1.199 1 97.94 74 GLU B C 1
ATOM 1645 O O . GLU B 1 74 ? 1.151 30.75 0.063 1 97.94 74 GLU B O 1
ATOM 1650 N N . GLU B 1 75 ? 2.234 31.641 1.767 1 98.31 75 GLU B N 1
ATOM 1651 C CA . GLU B 1 75 ? 3.512 31.562 1.066 1 98.31 75 GLU B CA 1
ATOM 1652 C C . GLU B 1 75 ? 3.906 30.109 0.81 1 98.31 75 GLU B C 1
ATOM 1654 O O . GLU B 1 75 ? 4.34 29.766 -0.292 1 98.31 75 GLU B O 1
ATOM 1659 N N . LEU B 1 76 ? 3.74 29.25 1.812 1 98.31 76 LEU B N 1
ATOM 1660 C CA . LEU B 1 76 ? 4.031 27.828 1.659 1 98.31 76 LEU B CA 1
ATOM 1661 C C . LEU B 1 76 ? 3.143 27.203 0.59 1 98.31 76 LEU B C 1
ATOM 1663 O O . LEU B 1 76 ? 3.555 26.266 -0.094 1 98.31 76 LEU B O 1
ATOM 1667 N N . GLY B 1 77 ? 1.96 27.734 0.455 1 97.94 77 GLY B N 1
ATOM 1668 C CA . GLY B 1 77 ? 0.993 27.219 -0.505 1 97.94 77 GLY B CA 1
ATOM 1669 C C . GLY B 1 77 ? 1.452 27.359 -1.944 1 97.94 77 GLY B C 1
ATOM 1670 O O . GLY B 1 77 ? 0.967 26.656 -2.826 1 97.94 77 GLY B O 1
ATOM 1671 N N . LYS B 1 78 ? 2.314 28.234 -2.164 1 97.69 78 LYS B N 1
ATOM 1672 C CA . LYS B 1 78 ? 2.889 28.375 -3.498 1 97.69 78 LYS B CA 1
ATOM 1673 C C . LYS B 1 78 ? 3.789 27.203 -3.838 1 97.69 78 LYS B C 1
ATOM 1675 O O . LYS B 1 78 ? 3.924 26.828 -5.008 1 97.69 78 LYS B O 1
ATOM 1680 N N . GLU B 1 79 ? 4.379 26.609 -2.84 1 96.81 79 GLU B N 1
ATOM 1681 C CA . GLU B 1 79 ? 5.25 25.453 -2.996 1 96.81 79 GLU B CA 1
ATOM 1682 C C . GLU B 1 79 ? 4.469 24.141 -2.834 1 96.81 79 GLU B C 1
ATOM 1684 O O . GLU B 1 79 ? 4.754 23.156 -3.514 1 96.81 79 GLU B O 1
ATOM 1689 N N . TYR B 1 80 ? 3.51 24.188 -2.033 1 95.56 80 TYR B N 1
ATOM 1690 C CA . TYR B 1 80 ? 2.707 23.016 -1.737 1 95.56 80 TYR B CA 1
ATOM 1691 C C . TYR B 1 80 ? 1.371 23.062 -2.467 1 95.56 80 TYR B C 1
ATOM 1693 O O . TYR B 1 80 ? 0.312 23.094 -1.836 1 95.56 80 TYR B O 1
ATOM 1701 N N . LYS B 1 81 ? 1.5 23.047 -3.752 1 93.75 81 LYS B N 1
ATOM 1702 C CA . LYS B 1 81 ? 0.332 22.984 -4.625 1 93.75 81 LYS B CA 1
ATOM 1703 C C . LYS B 1 81 ? -0.311 21.594 -4.578 1 93.75 81 LYS B C 1
ATOM 1705 O O . LYS B 1 81 ? 0.368 20.594 -4.324 1 93.75 81 LYS B O 1
ATOM 1710 N N . GLY B 1 82 ? -1.643 21.641 -4.863 1 88.94 82 GLY B N 1
ATOM 1711 C CA . GLY B 1 82 ? -2.342 20.359 -4.852 1 88.94 82 GLY B CA 1
ATOM 1712 C C . GLY B 1 82 ? -1.785 19.359 -5.848 1 88.94 82 GLY B C 1
ATOM 1713 O O . GLY B 1 82 ? -1.64 18.172 -5.535 1 88.94 82 GLY B O 1
ATOM 1714 N N . ASN B 1 83 ? -1.434 19.797 -6.973 1 84.44 83 ASN B N 1
ATOM 1715 C CA . ASN B 1 83 ? -0.982 18.906 -8.039 1 84.44 83 ASN B CA 1
ATOM 1716 C C . ASN B 1 83 ? 0.507 18.594 -7.914 1 84.44 83 ASN B C 1
ATOM 1718 O O . ASN B 1 83 ? 1.063 17.875 -8.742 1 84.44 83 ASN B O 1
ATOM 1722 N N . ALA B 1 84 ? 1.136 19.078 -6.879 1 87.31 84 ALA B N 1
ATOM 1723 C CA . ALA B 1 84 ? 2.549 18.797 -6.637 1 87.31 84 ALA B CA 1
ATOM 1724 C C . ALA B 1 84 ? 2.719 17.734 -5.559 1 87.31 84 ALA B C 1
ATOM 1726 O O . ALA B 1 84 ? 3.836 17.281 -5.305 1 87.31 84 ALA B O 1
ATOM 1727 N N . TYR B 1 85 ? 1.569 17.328 -5.012 1 86.25 85 TYR B N 1
ATOM 1728 C CA . TYR B 1 85 ? 1.608 16.328 -3.949 1 86.25 85 TYR B CA 1
ATOM 1729 C C . TYR B 1 85 ? 2.299 15.047 -4.426 1 86.25 85 TYR B C 1
ATOM 1731 O O . TYR B 1 85 ? 2.025 14.555 -5.523 1 86.25 85 TYR B O 1
ATOM 1739 N N . HIS B 1 86 ? 3.203 14.516 -3.594 1 80.38 86 HIS B N 1
ATOM 1740 C CA . HIS B 1 86 ? 3.859 13.227 -3.826 1 80.38 86 HIS B CA 1
ATOM 1741 C C . HIS B 1 86 ? 3.98 12.43 -2.533 1 80.38 86 HIS B C 1
ATOM 1743 O O . HIS B 1 86 ? 4.516 12.93 -1.539 1 80.38 86 HIS B O 1
ATOM 1749 N N . LEU B 1 87 ? 3.512 11.148 -2.561 1 77.62 87 LEU B N 1
ATOM 1750 C CA . LEU B 1 87 ? 3.414 10.32 -1.366 1 77.62 87 LEU B CA 1
ATOM 1751 C C . LEU B 1 87 ? 4.77 10.195 -0.677 1 77.62 87 LEU B C 1
ATOM 1753 O O . LEU B 1 87 ? 4.852 10.234 0.552 1 77.62 87 LEU B O 1
ATOM 1757 N N . MET B 1 88 ? 5.863 10.211 -1.485 1 74.69 88 MET B N 1
ATOM 1758 C CA . MET B 1 88 ? 7.164 9.859 -0.926 1 74.69 88 MET B CA 1
ATOM 1759 C C . MET B 1 88 ? 7.969 11.109 -0.591 1 74.69 88 MET B C 1
ATOM 1761 O O . MET B 1 88 ? 8.82 11.086 0.3 1 74.69 88 MET B O 1
ATOM 1765 N N . HIS B 1 89 ? 7.762 12.141 -1.353 1 82.38 89 HIS B N 1
ATOM 1766 C CA . HIS B 1 89 ? 8.766 13.18 -1.159 1 82.38 89 HIS B CA 1
ATOM 1767 C C . HIS B 1 89 ? 8.109 14.547 -0.978 1 82.38 89 HIS B C 1
ATOM 1769 O O . HIS B 1 89 ? 8.789 15.531 -0.669 1 82.38 89 HIS B O 1
ATOM 1775 N N . LYS B 1 90 ? 6.895 14.758 -1.137 1 90.62 90 LYS B N 1
ATOM 1776 C CA . LYS B 1 90 ? 6.168 16 -0.923 1 90.62 90 LYS B CA 1
ATOM 1777 C C . LYS B 1 90 ? 4.742 15.734 -0.454 1 90.62 90 LYS B C 1
ATOM 1779 O O . LYS B 1 90 ? 3.781 16.047 -1.164 1 90.62 90 LYS B O 1
ATOM 1784 N N . ASN B 1 91 ? 4.609 15.164 0.712 1 88.5 91 ASN B N 1
ATOM 1785 C CA . ASN B 1 91 ? 3.328 14.742 1.264 1 88.5 91 ASN B CA 1
ATOM 1786 C C . ASN B 1 91 ? 2.934 15.586 2.473 1 88.5 91 ASN B C 1
ATOM 1788 O O . ASN B 1 91 ? 3.553 16.609 2.748 1 88.5 91 ASN B O 1
ATOM 1792 N N . CYS B 1 92 ? 1.885 15.195 3.084 1 91.94 92 CYS B N 1
ATOM 1793 C CA . CYS B 1 92 ? 1.316 15.922 4.215 1 91.94 92 CYS B CA 1
ATOM 1794 C C . CYS B 1 92 ? 2.334 16.062 5.34 1 91.94 92 CYS B C 1
ATOM 1796 O O . CYS B 1 92 ? 2.369 17.078 6.027 1 91.94 92 CYS B O 1
ATOM 1798 N N . ASN B 1 93 ? 3.166 15.094 5.543 1 93.62 93 ASN B N 1
ATOM 1799 C CA . ASN B 1 93 ? 4.129 15.117 6.637 1 93.62 93 ASN B CA 1
ATOM 1800 C C . ASN B 1 93 ? 5.305 16.047 6.328 1 93.62 93 ASN B C 1
ATOM 1802 O O . ASN B 1 93 ? 5.863 16.672 7.227 1 93.62 93 ASN B O 1
ATOM 1806 N N . HIS B 1 94 ? 5.684 16.109 5.082 1 94 94 HIS B N 1
ATOM 1807 C CA . HIS B 1 94 ? 6.684 17.078 4.664 1 94 94 HIS B CA 1
ATOM 1808 C C . HIS B 1 94 ? 6.207 18.516 4.922 1 94 94 HIS B C 1
ATOM 1810 O O . HIS B 1 94 ? 6.965 19.344 5.43 1 94 94 HIS B O 1
ATOM 1816 N N . PHE B 1 95 ? 4.98 18.766 4.559 1 96.31 95 PHE B N 1
ATOM 1817 C CA . PHE B 1 95 ? 4.387 20.062 4.848 1 96.31 95 PHE B CA 1
ATOM 1818 C C . PHE B 1 95 ? 4.426 20.359 6.344 1 96.31 95 PHE B C 1
ATOM 1820 O O . PHE B 1 95 ? 4.855 21.438 6.758 1 96.31 95 PHE B O 1
ATOM 1827 N N . SER B 1 96 ? 3.932 19.438 7.133 1 97.69 96 SER B N 1
ATOM 1828 C CA . SER B 1 96 ? 3.906 19.625 8.578 1 97.69 96 SER B CA 1
ATOM 1829 C C . SER B 1 96 ? 5.297 19.938 9.117 1 97.69 96 SER B C 1
ATOM 1831 O O . SER B 1 96 ? 5.453 20.797 9.984 1 97.69 96 SER B O 1
ATOM 1833 N N . SER B 1 97 ? 6.266 19.219 8.625 1 97.94 97 SER B N 1
ATOM 1834 C CA . SER B 1 97 ? 7.637 19.469 9.055 1 97.94 97 SER B CA 1
ATOM 1835 C C . SER B 1 97 ? 8.078 20.891 8.695 1 97.94 97 SER B C 1
ATOM 1837 O O . SER B 1 97 ? 8.672 21.594 9.523 1 97.94 97 SER B O 1
ATOM 1839 N N . ALA B 1 98 ? 7.812 21.344 7.504 1 98 98 ALA B N 1
ATOM 1840 C CA . ALA B 1 98 ? 8.203 22.672 7.051 1 98 98 ALA B CA 1
ATOM 1841 C C . ALA B 1 98 ? 7.539 23.75 7.895 1 98 98 ALA B C 1
ATOM 1843 O O . ALA B 1 98 ? 8.195 24.688 8.344 1 98 98 ALA B O 1
ATOM 1844 N N . LEU B 1 99 ? 6.309 23.609 8.117 1 98.5 99 LEU B N 1
ATOM 1845 C CA . LEU B 1 99 ? 5.574 24.609 8.891 1 98.5 99 LEU B CA 1
ATOM 1846 C C . LEU B 1 99 ? 6.062 24.641 10.336 1 98.5 99 LEU B C 1
ATOM 1848 O O . LEU B 1 99 ? 6.273 25.719 10.898 1 98.5 99 LEU B O 1
ATOM 1852 N N . SER B 1 100 ? 6.234 23.516 10.906 1 98.44 100 SER B N 1
ATOM 1853 C CA . SER B 1 100 ? 6.719 23.438 12.281 1 98.44 100 SER B CA 1
ATOM 1854 C C . SER B 1 100 ? 8.086 24.094 12.422 1 98.44 100 SER B C 1
ATOM 1856 O O . SER B 1 100 ? 8.344 24.812 13.391 1 98.44 100 SER B O 1
ATOM 1858 N N . GLU B 1 101 ? 8.93 23.812 11.516 1 98.12 101 GLU B N 1
ATOM 1859 C CA . GLU B 1 101 ? 10.266 24.391 11.539 1 98.12 101 GLU B CA 1
ATOM 1860 C C . GLU B 1 101 ? 10.203 25.922 11.484 1 98.12 101 GLU B C 1
ATOM 1862 O O . GLU B 1 101 ? 10.945 26.609 12.195 1 98.12 101 GLU B O 1
ATOM 1867 N N . ILE B 1 102 ? 9.391 26.453 10.68 1 98.19 102 ILE B N 1
ATOM 1868 C CA . ILE B 1 102 ? 9.227 27.906 10.547 1 98.19 102 ILE B CA 1
ATOM 1869 C C . ILE B 1 102 ? 8.68 28.469 11.852 1 98.19 102 ILE B C 1
ATOM 1871 O O . ILE B 1 102 ? 9.18 29.484 12.352 1 98.19 102 ILE B O 1
ATOM 1875 N N . LEU B 1 103 ? 7.695 27.859 12.422 1 98 103 LEU B N 1
ATOM 1876 C CA . LEU B 1 103 ? 6.953 28.422 13.539 1 98 103 LEU B CA 1
ATOM 1877 C C . LEU B 1 103 ? 7.746 28.297 14.836 1 98 103 LEU B C 1
ATOM 1879 O O . LEU B 1 103 ? 7.727 29.203 15.68 1 98 103 LEU B O 1
ATOM 1883 N N . CYS B 1 104 ? 8.43 27.172 15.055 1 96.31 104 CYS B N 1
ATOM 1884 C CA . CYS B 1 104 ? 9.023 27 16.375 1 96.31 104 CYS B CA 1
ATOM 1885 C C . CYS B 1 104 ? 10.43 26.422 16.266 1 96.31 104 CYS B C 1
ATOM 1887 O O . CYS B 1 104 ? 11.047 26.094 17.281 1 96.31 104 CYS B O 1
ATOM 1889 N N . GLY B 1 105 ? 10.938 26.141 15.094 1 96.25 105 GLY B N 1
ATOM 1890 C CA . GLY B 1 105 ? 12.328 25.75 14.906 1 96.25 105 GLY B CA 1
ATOM 1891 C C . GLY B 1 105 ? 12.562 24.266 15.086 1 96.25 105 GLY B C 1
ATOM 1892 O O . GLY B 1 105 ? 13.695 23.828 15.273 1 96.25 105 GLY B O 1
ATOM 1893 N N . LYS B 1 106 ? 11.469 23.469 15.062 1 95.25 106 LYS B N 1
ATOM 1894 C CA . LYS B 1 106 ? 11.57 22.031 15.25 1 95.25 106 LYS B CA 1
ATOM 1895 C C . LYS B 1 106 ? 10.875 21.281 14.125 1 95.25 106 LYS B C 1
ATOM 1897 O O . LYS B 1 106 ? 9.781 21.641 13.711 1 95.25 106 LYS B O 1
ATOM 1902 N N . GLU B 1 107 ? 11.508 20.266 13.648 1 94.12 107 GLU B N 1
ATOM 1903 C CA . GLU B 1 107 ? 10.852 19.344 12.719 1 94.12 107 GLU B CA 1
ATOM 1904 C C . GLU B 1 107 ? 9.961 18.344 13.453 1 94.12 107 GLU B C 1
ATOM 1906 O O . GLU B 1 107 ? 10.125 18.125 14.656 1 94.12 107 GLU B O 1
ATOM 1911 N N . ILE B 1 108 ? 9.023 17.75 12.734 1 95.5 108 ILE B N 1
ATOM 1912 C CA . ILE B 1 108 ? 8.219 16.703 13.336 1 95.5 108 ILE B CA 1
ATOM 1913 C C . ILE B 1 108 ? 9.016 15.406 13.398 1 95.5 108 ILE B C 1
ATOM 1915 O O . ILE B 1 108 ? 10.031 15.266 12.719 1 95.5 108 ILE B O 1
ATOM 1919 N N . PRO B 1 109 ? 8.562 14.484 14.242 1 93 109 PRO B N 1
ATOM 1920 C CA . PRO B 1 109 ? 9.289 13.211 14.312 1 93 109 PRO B CA 1
ATOM 1921 C C . PRO B 1 109 ? 9.336 12.477 12.977 1 93 109 PRO B C 1
ATOM 1923 O O . PRO B 1 109 ? 8.328 12.438 12.258 1 93 109 PRO B O 1
ATOM 1926 N N . ARG B 1 110 ? 10.391 11.797 12.602 1 88.25 110 ARG B N 1
ATOM 1927 C CA . ARG B 1 110 ? 10.641 11.164 11.305 1 88.25 110 ARG B CA 1
ATOM 1928 C C . ARG B 1 110 ? 9.742 9.953 11.109 1 88.25 110 ARG B C 1
ATOM 1930 O O . ARG B 1 110 ? 9.438 9.578 9.977 1 88.25 110 ARG B O 1
ATOM 1937 N N . TRP B 1 111 ? 9.422 9.266 12.25 1 84.25 111 TRP B N 1
ATOM 1938 C CA . TRP B 1 111 ? 8.633 8.047 12.141 1 84.25 111 TRP B CA 1
ATOM 1939 C C . TRP B 1 111 ? 7.273 8.328 11.508 1 84.25 111 TRP B C 1
ATOM 1941 O O . TRP B 1 111 ? 6.598 7.406 11.039 1 84.25 111 TRP B O 1
ATOM 1951 N N . ILE B 1 112 ? 6.949 9.523 11.438 1 88.06 112 ILE B N 1
ATOM 1952 C CA . ILE B 1 112 ? 5.652 9.898 10.883 1 88.06 112 ILE B CA 1
ATOM 1953 C C . ILE B 1 112 ? 5.668 9.727 9.367 1 88.06 112 ILE B C 1
ATOM 1955 O O . ILE B 1 112 ? 4.613 9.641 8.734 1 88.06 112 ILE B O 1
ATOM 1959 N N . ASN B 1 113 ? 6.77 9.641 8.734 1 80.75 113 ASN B N 1
ATOM 1960 C CA . ASN B 1 113 ? 6.895 9.469 7.289 1 80.75 113 ASN B CA 1
ATOM 1961 C C . ASN B 1 113 ? 7.043 8 6.91 1 80.75 113 ASN B C 1
ATOM 1963 O O . ASN B 1 113 ? 7.402 7.68 5.777 1 80.75 113 ASN B O 1
ATOM 1967 N N . ARG B 1 114 ? 6.766 7.191 7.844 1 76.62 114 ARG B N 1
ATOM 1968 C CA . ARG B 1 114 ? 6.855 5.754 7.602 1 76.62 114 ARG B CA 1
ATOM 1969 C C . ARG B 1 114 ? 5.469 5.129 7.48 1 76.62 114 ARG B C 1
ATOM 1971 O O . ARG B 1 114 ? 4.465 5.781 7.77 1 76.62 114 ARG B O 1
ATOM 1978 N N . LEU B 1 115 ? 5.477 3.891 6.969 1 74.94 115 LEU B N 1
ATOM 1979 C CA . LEU B 1 115 ? 4.23 3.133 6.965 1 74.94 115 LEU B CA 1
ATOM 1980 C C . LEU B 1 115 ? 3.777 2.826 8.391 1 74.94 115 LEU B C 1
ATOM 1982 O O . LEU B 1 115 ? 4.602 2.523 9.258 1 74.94 115 LEU B O 1
ATOM 1986 N N . ALA B 1 116 ? 2.576 3.133 8.664 1 75.31 116 ALA B N 1
ATOM 1987 C CA . ALA B 1 116 ? 2.014 2.838 9.984 1 75.31 116 ALA B CA 1
ATOM 1988 C C . ALA B 1 116 ? 1.878 1.334 10.195 1 75.31 116 ALA B C 1
ATOM 1990 O O . ALA B 1 116 ? 2.178 0.826 11.281 1 75.31 116 ALA B O 1
ATOM 1991 N N . TYR B 1 117 ? 1.36 0.701 9.391 1 60.28 117 TYR B N 1
ATOM 1992 C CA . TYR B 1 117 ? 1.271 -0.755 9.391 1 60.28 117 TYR B CA 1
ATOM 1993 C C . TYR B 1 117 ? 1.141 -1.291 7.969 1 60.28 117 TYR B C 1
ATOM 1995 O O . TYR B 1 117 ? 0.688 -0.58 7.07 1 60.28 117 TYR B O 1
ATOM 2003 N N . PHE B 1 118 ? 1.968 -2.049 7.629 1 54.75 118 PHE B N 1
ATOM 2004 C CA . PHE B 1 118 ? 1.877 -2.727 6.34 1 54.75 118 PHE B CA 1
ATOM 2005 C C . PHE B 1 118 ? 1.039 -3.994 6.453 1 54.75 118 PHE B C 1
ATOM 2007 O O . PHE B 1 118 ? 1.216 -4.781 7.383 1 54.75 118 PHE B O 1
ATOM 2014 N N . SER B 1 119 ? -0.226 -3.828 5.941 1 46.47 119 SER B N 1
ATOM 2015 C CA . SER B 1 119 ? -0.941 -5.098 5.883 1 46.47 119 SER B CA 1
ATOM 2016 C C . SER B 1 119 ? -0.063 -6.199 5.301 1 46.47 119 SER B C 1
ATOM 2018 O O . SER B 1 119 ? 0.451 -6.07 4.188 1 46.47 119 SER B O 1
ATOM 2020 N N . SER B 1 120 ? 0.879 -6.59 6.121 1 41.56 120 SER B N 1
ATOM 2021 C CA . SER B 1 120 ? 1.695 -7.719 5.684 1 41.56 120 SER B CA 1
ATOM 2022 C C . SER B 1 120 ? 0.955 -8.57 4.66 1 41.56 120 SER B C 1
ATOM 2024 O O . SER B 1 120 ? 1.528 -8.969 3.645 1 41.56 120 SER B O 1
ATOM 2026 N N . CYS B 1 121 ? -0.042 -9.438 5.359 1 41.06 121 CYS B N 1
ATOM 2027 C CA . CYS B 1 121 ? -0.451 -10.719 4.805 1 41.06 121 CYS B CA 1
ATOM 2028 C C . CYS B 1 121 ? -1.255 -10.531 3.523 1 41.06 121 CYS B C 1
ATOM 2030 O O . CYS B 1 121 ? -2.252 -9.805 3.514 1 41.06 121 CYS B O 1
ATOM 2032 N N . ILE B 1 122 ? -0.757 -10 2.471 1 45.31 122 ILE B N 1
ATOM 2033 C CA . ILE B 1 122 ? -1.545 -10.328 1.289 1 45.31 122 ILE B CA 1
ATOM 2034 C C . ILE B 1 122 ? -2.457 -11.516 1.592 1 45.31 122 ILE B C 1
ATOM 2036 O O . ILE B 1 122 ? -2.059 -12.445 2.291 1 45.31 122 ILE B O 1
ATOM 2040 N N . PRO B 1 123 ? -3.736 -11.531 1.147 1 42.66 123 PRO B N 1
ATOM 2041 C CA . PRO B 1 123 ? -4.582 -12.68 1.488 1 42.66 123 PRO B CA 1
ATOM 2042 C C . PRO B 1 123 ? -3.797 -13.984 1.576 1 42.66 123 PRO B C 1
ATOM 2044 O O . PRO B 1 123 ? -4.359 -15.031 1.927 1 42.66 123 PRO B O 1
ATOM 2047 N N . PHE B 1 124 ? -3.014 -14.664 0.788 1 39.34 124 PHE B N 1
ATOM 2048 C CA . PHE B 1 124 ? -3.387 -15.945 1.383 1 39.34 124 PHE B CA 1
ATOM 2049 C C . PHE B 1 124 ? -3.588 -15.805 2.887 1 39.34 124 PHE B C 1
ATOM 2051 O O . PHE B 1 124 ? -4.664 -16.109 3.404 1 39.34 124 PHE B O 1
ATOM 2058 N N . LEU B 1 125 ? -2.502 -16.547 3.74 1 37.84 125 LEU B N 1
ATOM 2059 C CA . LEU B 1 125 ? -2.572 -16.984 5.129 1 37.84 125 LEU B CA 1
ATOM 2060 C C . LEU B 1 125 ? -2.371 -15.812 6.082 1 37.84 125 LEU B C 1
ATOM 2062 O O . LEU B 1 125 ? -1.258 -15.305 6.215 1 37.84 125 LEU B O 1
ATOM 2066 N N . GLN B 1 126 ? -2.898 -14.773 6.004 1 36.56 126 GLN B N 1
ATOM 2067 C CA . GLN B 1 126 ? -3.119 -13.656 6.926 1 36.56 126 GLN B CA 1
ATOM 2068 C C . GLN B 1 126 ? -2.611 -14 8.328 1 36.56 126 GLN B C 1
ATOM 2070 O O . GLN B 1 126 ? -2.275 -13.102 9.102 1 36.56 126 GLN B O 1
ATOM 2075 N N . SER B 1 127 ? -3.266 -14.984 8.953 1 35.28 127 SER B N 1
ATOM 2076 C CA . SER B 1 127 ? -3.061 -14.953 10.398 1 35.28 127 SER B CA 1
ATOM 2077 C C . SER B 1 127 ? -1.592 -14.727 10.742 1 35.28 127 SER B C 1
ATOM 2079 O O . SER B 1 127 ? -1.273 -14.195 11.812 1 35.28 127 SER B O 1
ATOM 2081 N N . CYS B 1 128 ? -0.736 -15.688 10.445 1 30.56 128 CYS B N 1
ATOM 2082 C CA . CYS B 1 128 ? 0.437 -15.938 11.273 1 30.56 128 CYS B CA 1
ATOM 2083 C C . CYS B 1 128 ? 1.611 -15.07 10.836 1 30.56 128 CYS B C 1
ATOM 2085 O O . CYS B 1 128 ? 2.744 -15.289 11.273 1 30.56 128 CYS B O 1
ATOM 2087 N N . LEU B 1 129 ? 1.623 -14.398 9.758 1 35.06 129 LEU B N 1
ATOM 2088 C CA . LEU B 1 129 ? 3.004 -14.141 9.367 1 35.06 129 LEU B CA 1
ATOM 2089 C C . LEU B 1 129 ? 3.551 -12.906 10.078 1 35.06 129 LEU B C 1
ATOM 2091 O O . LEU B 1 129 ? 2.867 -11.883 10.172 1 35.06 129 LEU B O 1
ATOM 2095 N N . PRO B 1 130 ? 4.633 -13.055 10.594 1 34.59 130 PRO B N 1
ATOM 2096 C CA . PRO B 1 130 ? 5.387 -12.047 11.344 1 34.59 130 PRO B CA 1
ATOM 2097 C C . PRO B 1 130 ? 5.887 -10.906 10.453 1 34.59 130 PRO B C 1
ATOM 2099 O O . PRO B 1 130 ? 6.137 -11.117 9.266 1 34.59 130 PRO B O 1
ATOM 2102 N N . LYS B 1 131 ? 5.883 -9.633 10.961 1 41.09 131 LYS B N 1
ATOM 2103 C CA . LYS B 1 131 ? 6.312 -8.305 10.523 1 41.09 131 LYS B CA 1
ATOM 2104 C C . LYS B 1 131 ? 7.582 -8.391 9.688 1 41.09 131 LYS B C 1
ATOM 2106 O O . LYS B 1 131 ? 7.762 -7.609 8.75 1 41.09 131 LYS B O 1
ATOM 2111 N N . GLU B 1 132 ? 8.43 -9.266 9.914 1 42.09 132 GLU B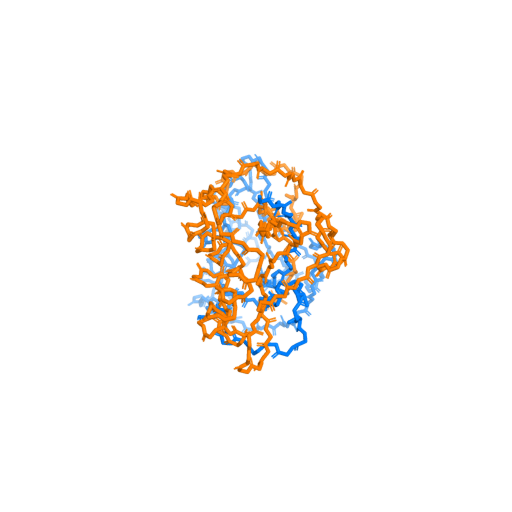 N 1
ATOM 2112 C CA . GLU B 1 132 ? 9.781 -9.344 9.352 1 42.09 132 GLU B CA 1
ATOM 2113 C C . GLU B 1 132 ? 9.734 -9.594 7.848 1 42.09 132 GLU B C 1
ATOM 2115 O O . GLU B 1 132 ? 10.727 -9.375 7.148 1 42.09 132 GLU B O 1
ATOM 2120 N N . TRP B 1 133 ? 8.727 -10 7.395 1 37.97 133 TRP B N 1
ATOM 2121 C CA . TRP B 1 133 ? 8.727 -10.398 5.992 1 37.97 133 TRP B CA 1
ATOM 2122 C C . TRP B 1 133 ? 8.484 -9.203 5.082 1 37.97 133 TRP B C 1
ATOM 2124 O O . TRP B 1 133 ? 8.523 -9.328 3.855 1 37.97 133 TRP B O 1
ATOM 2134 N N . LEU B 1 134 ? 8.18 -8.07 5.664 1 41.41 134 LEU B N 1
ATOM 2135 C CA . LEU B 1 134 ? 7.844 -6.895 4.875 1 41.41 134 LEU B CA 1
ATOM 2136 C C . LEU B 1 134 ? 8.984 -5.879 4.902 1 41.41 134 LEU B C 1
ATOM 2138 O O . LEU B 1 134 ? 8.883 -4.809 4.297 1 41.41 134 LEU B O 1
ATOM 2142 N N . THR B 1 135 ? 9.969 -6.117 5.863 1 35.66 135 THR B N 1
ATOM 2143 C CA . THR B 1 135 ? 11.086 -5.184 6 1 35.66 135 THR B CA 1
ATOM 2144 C C . THR B 1 135 ? 12.336 -5.727 5.316 1 35.66 135 THR B C 1
ATOM 2146 O O . THR B 1 135 ? 12.547 -6.941 5.27 1 35.66 135 THR B O 1
#

Nearest PDB structures (foldseek):
  2wp7-assembly1_A-2  TM=8.838E-01  e=9.117E-05  Mus musculus
  8uey-assembly1_1q  TM=3.139E-01  e=3.971E+00  Sus scrofa
  6ptn-assembly1_j  TM=2.387E-01  e=8.441E+00  Saccharomyces cerevisiae
  2wp7-assembly1_A-2  TM=8.835E-01  e=1.048E-04  Mus musculus
  9bjf-assembly1_E  TM=3.217E-01  e=9.188E+00  Eubacterium limosum

Foldseek 3Di:
DDDDDDDWDWAAFADWDDDPQKTKWAAADQDFWFRIDIDGPQDQVVVHDPGDRDDDDDLAAFPDDPVVLVVVSRVVRNVRTRNVDDLQPRHGQVVQQVSSCVGGNGGDDPCNSDTPGGQPDPPDPSPDDDPVVVD/DDDDDDDWDWAAFADWDDDPQKTWWAAADQDFWFRIDIDGPQDQVVVHDPGDRDDDDDLAAFPDDPVVLVVVSRVVRNVRTRNVDDLQPRHGQVVRQVSSCVGGNGGDDPCNSDTPGGQPDPPDPSPDDDPVVVD

pLDDT: mean 84.47, std 19.04, range [30.56, 98.69]

Sequence (270 aa):
MNEYTSSIGIGVFHSGIEVYGREFAYGGHPYPFSGIFEISPGNASELGETFKFKEAVVLGSTDFLEDDIEKIVEELGKEYKGNAYHLMHKNCNHFSSALSEILCGKEIPRWINRLAYFSSCIPFLQSCLPKEWLTMNEYTSSIGIGVFHSGIEVYGREFAYGGHPYPFSGIFEISPGNASELGETFKFKEAVVLGSTDFLEDDIEKIVEELGKEYKGNAYHLMHKNCNHFSSALSEILCGKEIPRWINRLAYFSSCIPFLQSCLPKEWLT

Secondary structure (DSSP, 8-state):
-EEEEEEEEEEEEEEEEEETTEEEEE---SSSSB-EEEE-TT-GGGT-TTEEEEEE---------HHHHHHHHHHHHTTSBGGG-BTTTBSHHHHHHHHHHHHHS-PPPGGGGSEEEE----SSS-SS--GGGG-/-EEEEEEEEEE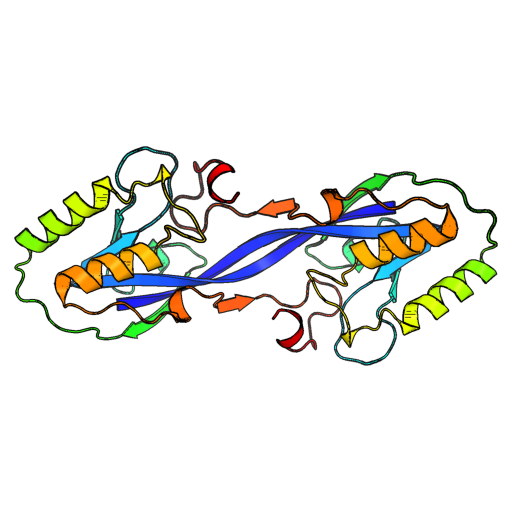EEEEEEEETTEEEEE---SSSSB-EEEE-TT-GGGT-TTEEEEEE---------HHHHHHHHHHHHHHSBGGG-BTTTBSHHHHHHHHHHHHHS-PPPGGGGSEEEE----SSS-SS--GGGG-

Organism: Mus musculus (NCBI:txid10090)

InterPro domains:
  IPR008580 PPPDE peptidase domain [PF05903] (4-133)
  IPR008580 PPPDE peptidase domain [PS51858] (1-133)
  IPR008580 PPPDE peptidase domain [PTHR12378] (1-122)
  IPR008580 PPPDE peptidase domain [SM01179] (1-134)
  IPR042266 PPPDE peptidase domain superfamily [G3DSA:3.90.1720.30] (1-133)

Solvent-accessible surface area (backbone atoms only — not comparable to full-atom values): 14487 Å² total; per-residue (Å²): 57,36,35,29,38,30,63,41,48,30,28,31,45,39,36,26,41,58,57,95,87,33,18,40,35,43,36,37,26,57,45,91,45,54,20,57,45,74,47,64,68,80,49,31,72,82,50,29,90,58,40,38,70,71,50,77,46,90,81,76,66,61,90,70,50,72,70,55,49,52,52,50,51,55,57,50,22,74,73,42,19,7,55,60,32,20,85,86,81,40,31,26,49,53,49,35,22,53,51,35,31,72,52,52,69,39,66,62,71,71,75,49,78,36,74,66,37,63,56,69,52,58,51,66,38,48,83,57,54,64,75,67,46,78,107,56,37,35,28,38,30,61,38,48,30,28,30,46,42,36,26,39,61,57,96,85,34,19,43,36,45,36,38,29,62,46,90,46,54,19,58,47,77,47,62,68,79,49,29,72,82,50,26,90,57,41,38,68,69,50,76,47,90,80,75,67,60,89,71,50,73,70,54,48,53,52,51,52,55,58,48,21,73,74,40,19,7,54,60,34,20,85,85,81,39,32,26,48,53,48,36,24,54,52,35,30,72,53,52,70,39,68,61,72,70,74,48,76,36,72,65,39,65,56,67,52,53,52,66,43,46,84,55,52,63,77,69,44,77,106